Protein AF-A0AA35ZX04-F1 (afdb_monomer)

InterPro domains:
  IPR011989 Armadillo-like helical [G3DSA:1.25.10.10] (1-189)
  IPR016024 Armadillo-type fold [SSF48371] (2-174)
  IPR040122 Importin beta family [PTHR10527] (1-173)

Secondary structure (DSSP, 8-state):
-HHHHHHHHH--SGGGHHHHHHHHHHHHHHHHHH-HHHHHHHHHHHHHHHHHHHHS---TT-HHHHHHHHHHHHHHHHHGGGGHHHHHHHHHHHHHHHHPPPPEEEEETTS-SS-TT----TTEEEEEETTEEEEEEHHHHHHHHHHHHHHHHHHHHHGGGGHHHHTT-HHHHHHHHHHHHHHHHHHHHH--

Organism: Lactuca saligna (NCBI:txid75948)

Nearest PDB structures (foldseek):
  9im6-assembly1_A  TM=8.374E-01  e=8.431E-12  Homo sapiens
  6xu2-assembly1_A  TM=8.229E-01  e=1.366E-10  Homo sapiens
  3w3u-assembly1_A  TM=9.018E-01  e=1.932E-08  Saccharomyces cerevisiae S288C
  3w3t-assembly1_A  TM=9.020E-01  e=2.501E-08  Saccharomyces cerevisiae S288C
  3w3x-assembly1_A  TM=8.598E-01  e=3.588E-08  Saccharomyces cerevisiae

Sequence (192 aa):
MPYLKAILMNATDKDNCMLRAKSMECISFVGMAVGQDKLKDDAKQVMDVLMSLQGSQLETNDPIISYMLQAWTRLCKCLGKDFLPYMNVLMPPLLHFIQLKPDVTITSADDSDDDIDESDDESIETITLGDKIIGIKTSVLDEKATACNMLCCYADELKEVFFPWIDQTPEILHLLKQIKEKLKEVDQMINS

Structure (mmCIF, N/CA/C/O backbone):
data_AF-A0AA35ZX04-F1
#
_entry.id   AF-A0AA35ZX04-F1
#
loop_
_atom_site.group_PDB
_atom_site.id
_atom_site.type_symbol
_atom_site.label_atom_id
_atom_site.label_alt_id
_atom_site.label_comp_id
_atom_site.label_asym_id
_atom_site.label_entity_id
_atom_site.label_seq_id
_atom_site.pdbx_PDB_ins_code
_atom_site.Cartn_x
_atom_site.Cartn_y
_atom_site.Cartn_z
_atom_site.occupancy
_atom_site.B_iso_or_equiv
_atom_site.auth_seq_id
_atom_site.auth_comp_id
_atom_site.auth_asym_id
_atom_site.auth_atom_id
_atom_site.pdbx_PDB_model_num
ATOM 1 N N . MET A 1 1 ? -18.949 5.129 8.205 1.00 85.94 1 MET A N 1
ATOM 2 C CA . MET A 1 1 ? -19.329 5.780 6.921 1.00 85.94 1 MET A CA 1
ATOM 3 C C . MET A 1 1 ? -20.083 4.805 6.010 1.00 85.94 1 MET A C 1
ATOM 5 O O . MET A 1 1 ? -19.464 4.126 5.199 1.00 85.94 1 MET A O 1
ATOM 9 N N . PRO A 1 2 ? -21.414 4.688 6.128 1.00 86.31 2 PRO A N 1
ATOM 10 C CA . PRO A 1 2 ? -22.156 3.596 5.488 1.00 86.31 2 PRO A CA 1
ATOM 11 C C . PRO A 1 2 ? -22.191 3.672 3.952 1.00 86.31 2 PRO A C 1
ATOM 13 O O . PRO A 1 2 ? -21.967 2.660 3.297 1.00 86.31 2 PRO A O 1
ATOM 16 N N . TYR A 1 3 ? -22.401 4.857 3.368 1.00 92.06 3 TYR A N 1
ATOM 17 C CA . TYR A 1 3 ? -22.549 5.005 1.912 1.00 92.06 3 TYR A CA 1
ATOM 18 C C . TYR A 1 3 ? -21.251 4.750 1.139 1.00 92.06 3 TYR A C 1
ATOM 20 O O . TYR A 1 3 ? -21.261 4.016 0.156 1.00 92.06 3 TYR A O 1
ATOM 28 N N . LEU A 1 4 ? -20.120 5.290 1.609 1.00 92.38 4 LEU A N 1
ATOM 29 C CA . LEU A 1 4 ? -18.816 5.044 0.983 1.00 92.38 4 LEU A CA 1
ATOM 30 C C . LEU A 1 4 ? -18.454 3.555 1.024 1.00 92.38 4 LEU A C 1
ATOM 32 O O . LEU A 1 4 ? -18.028 2.991 0.017 1.00 92.38 4 LEU A O 1
ATOM 36 N N . LYS A 1 5 ? -18.699 2.886 2.157 1.00 91.44 5 LYS A N 1
ATOM 37 C CA . LYS A 1 5 ? -18.503 1.435 2.256 1.00 91.44 5 LYS A CA 1
ATOM 38 C C . LYS A 1 5 ? -19.402 0.666 1.294 1.00 91.44 5 LYS A C 1
ATOM 40 O O . LYS A 1 5 ? -18.916 -0.227 0.616 1.00 91.44 5 LYS A O 1
ATOM 45 N N . ALA A 1 6 ? -20.680 1.031 1.188 1.00 92.69 6 ALA A N 1
ATOM 46 C CA . ALA A 1 6 ? -21.593 0.387 0.247 1.00 92.69 6 ALA A CA 1
ATOM 47 C C . ALA A 1 6 ? -21.101 0.516 -1.204 1.00 92.69 6 ALA A C 1
ATOM 49 O O . ALA A 1 6 ? -21.150 -0.457 -1.948 1.00 92.69 6 ALA A O 1
ATOM 50 N N . ILE A 1 7 ? -20.569 1.679 -1.590 1.00 92.88 7 ILE A N 1
ATOM 51 C CA . ILE A 1 7 ? -19.940 1.862 -2.905 1.00 92.88 7 ILE A CA 1
ATOM 52 C C . ILE A 1 7 ? -18.706 0.962 -3.033 1.00 92.88 7 ILE A C 1
ATOM 54 O O . ILE A 1 7 ? -18.586 0.224 -4.004 1.00 92.88 7 ILE A O 1
ATOM 58 N N . LEU A 1 8 ? -17.812 0.971 -2.040 1.00 90.75 8 LEU A N 1
ATOM 59 C CA . LEU A 1 8 ? -16.575 0.185 -2.065 1.00 90.75 8 LEU A CA 1
ATOM 60 C C . LEU A 1 8 ? -16.835 -1.328 -2.207 1.00 90.75 8 LEU A C 1
ATOM 62 O O . LEU A 1 8 ? -16.072 -2.021 -2.882 1.00 90.75 8 LEU A O 1
ATOM 66 N N . MET A 1 9 ? -17.898 -1.826 -1.571 1.00 89.81 9 MET A N 1
ATOM 67 C CA . MET A 1 9 ? -18.257 -3.246 -1.546 1.00 89.81 9 MET A CA 1
ATOM 68 C C . MET A 1 9 ? -19.055 -3.696 -2.772 1.00 89.81 9 MET A C 1
ATOM 70 O O . MET A 1 9 ? -18.884 -4.830 -3.202 1.00 89.81 9 MET A O 1
ATOM 74 N N . ASN A 1 10 ? -19.917 -2.836 -3.325 1.00 90.31 10 ASN A N 1
ATOM 75 C CA . ASN A 1 10 ? -20.888 -3.250 -4.344 1.00 90.31 10 ASN A CA 1
ATOM 76 C C . ASN A 1 10 ? -20.548 -2.776 -5.761 1.00 90.31 10 ASN A C 1
ATOM 78 O O . ASN A 1 10 ? -21.037 -3.354 -6.722 1.00 90.31 10 ASN A O 1
ATOM 82 N N . ALA A 1 11 ? -19.738 -1.727 -5.917 1.00 89.50 11 ALA A N 1
ATOM 83 C CA . ALA A 1 11 ? -19.428 -1.139 -7.220 1.00 89.50 11 ALA A CA 1
ATOM 84 C C . ALA A 1 11 ? -18.272 -1.889 -7.914 1.00 89.50 11 ALA A C 1
ATOM 86 O O . ALA A 1 11 ? -17.232 -1.305 -8.209 1.00 89.50 11 ALA A O 1
ATOM 87 N N . THR A 1 12 ? -18.413 -3.207 -8.090 1.00 85.56 12 THR A N 1
ATOM 88 C CA . THR A 1 12 ? -17.336 -4.107 -8.549 1.00 85.56 12 THR A CA 1
ATOM 89 C C . THR A 1 12 ? -17.181 -4.190 -10.066 1.00 85.56 12 THR A C 1
ATOM 91 O O . THR A 1 12 ? -16.204 -4.767 -10.534 1.00 85.56 12 THR A O 1
ATOM 94 N N . ASP A 1 13 ? -18.124 -3.640 -10.828 1.00 85.25 13 ASP A N 1
ATOM 95 C CA . ASP A 1 13 ? -18.114 -3.676 -12.293 1.00 85.25 13 ASP A CA 1
ATOM 96 C C . ASP A 1 13 ? -17.051 -2.735 -12.886 1.00 85.25 13 ASP A C 1
ATOM 98 O O . ASP A 1 13 ? -16.739 -1.694 -12.299 1.00 85.25 13 ASP A O 1
ATOM 102 N N . LYS A 1 14 ? -16.539 -3.057 -14.086 1.00 81.12 14 LYS A N 1
ATOM 103 C CA . LYS A 1 14 ? -15.480 -2.277 -14.763 1.00 81.12 14 LYS A CA 1
ATOM 104 C C . LYS A 1 14 ? -15.879 -0.807 -14.964 1.00 81.12 14 LYS A C 1
ATOM 106 O O . LYS A 1 14 ? -15.073 0.082 -14.696 1.00 81.12 14 LYS A O 1
ATOM 111 N N . ASP A 1 15 ? -17.143 -0.546 -15.300 1.00 86.44 15 ASP A N 1
ATOM 112 C CA . ASP A 1 15 ? -17.692 0.810 -15.480 1.00 86.44 15 ASP A CA 1
ATOM 113 C C . ASP A 1 15 ? -17.653 1.653 -14.194 1.00 86.44 15 ASP A C 1
ATOM 115 O O . ASP A 1 15 ? -17.587 2.882 -14.238 1.00 86.44 15 ASP A O 1
ATOM 119 N N . ASN A 1 16 ? -17.656 0.996 -13.032 1.00 87.44 16 ASN A N 1
ATOM 120 C CA . ASN A 1 16 ? -17.649 1.640 -11.725 1.00 87.44 16 ASN A CA 1
ATOM 121 C C . ASN A 1 16 ? -16.269 1.635 -11.052 1.00 87.44 16 ASN A C 1
ATO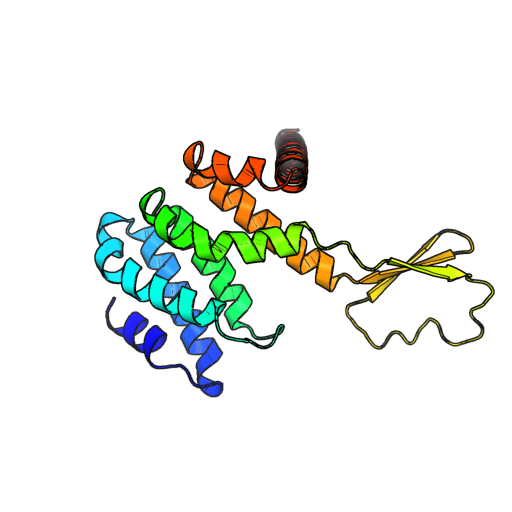M 123 O O . ASN A 1 16 ? -16.145 2.088 -9.910 1.00 87.44 16 ASN A O 1
ATOM 127 N N . CYS A 1 17 ? -15.223 1.172 -11.742 1.00 85.94 17 CYS A N 1
ATOM 128 C CA . CYS A 1 17 ? -13.889 1.014 -11.169 1.00 85.94 17 CYS A CA 1
ATOM 129 C C . CYS A 1 17 ? -13.364 2.321 -10.541 1.00 85.94 17 CYS A C 1
ATOM 131 O O . CYS A 1 17 ? -12.968 2.353 -9.373 1.00 85.94 17 CYS A O 1
ATOM 133 N N . MET A 1 18 ? -13.477 3.442 -11.262 1.00 89.00 18 MET A N 1
ATOM 134 C CA . MET A 1 18 ? -13.043 4.752 -10.759 1.00 89.00 18 MET A CA 1
ATOM 135 C C . MET A 1 18 ? -13.880 5.233 -9.563 1.00 89.00 18 MET A C 1
ATOM 137 O O . MET A 1 18 ? -13.341 5.807 -8.617 1.00 89.00 18 MET A O 1
ATOM 141 N N . LEU A 1 19 ? -15.194 4.981 -9.566 1.00 91.62 19 LEU A N 1
ATOM 142 C CA . LEU A 1 19 ? -16.069 5.326 -8.441 1.00 91.62 19 LEU A CA 1
ATOM 143 C C . LEU A 1 19 ? -15.665 4.544 -7.184 1.00 91.62 19 LEU A C 1
ATOM 145 O O . LEU A 1 19 ? -15.555 5.116 -6.095 1.00 91.62 19 LEU A O 1
ATOM 149 N N . ARG A 1 20 ? -15.391 3.246 -7.340 1.00 90.88 20 ARG A N 1
ATOM 150 C CA . ARG A 1 20 ? -14.901 2.379 -6.267 1.00 90.88 20 ARG A CA 1
ATOM 151 C C . ARG A 1 20 ? -13.549 2.862 -5.740 1.00 90.88 20 ARG A C 1
ATOM 153 O O . ARG A 1 20 ? -13.385 2.995 -4.526 1.00 90.88 20 ARG A O 1
ATOM 160 N N . ALA A 1 21 ? -12.625 3.202 -6.638 1.00 89.69 21 ALA A N 1
ATOM 161 C CA . ALA A 1 21 ? -11.307 3.731 -6.305 1.00 89.69 21 ALA A CA 1
ATOM 162 C C . ALA A 1 21 ? -11.389 5.052 -5.520 1.00 89.69 21 ALA A C 1
ATOM 164 O O . ALA A 1 21 ? -10.749 5.207 -4.478 1.00 89.69 21 ALA A O 1
ATOM 165 N N . LYS A 1 22 ? -12.252 5.980 -5.949 1.00 92.06 22 LYS A N 1
ATOM 166 C CA . LYS A 1 22 ? -12.489 7.250 -5.245 1.00 92.06 22 LYS A CA 1
ATOM 167 C C . LYS A 1 22 ? -13.163 7.067 -3.893 1.00 92.06 22 LYS A C 1
ATOM 169 O O . LYS A 1 22 ? -12.834 7.783 -2.947 1.00 92.06 22 LYS A O 1
ATOM 174 N N . SER A 1 23 ? -14.061 6.092 -3.768 1.00 93.56 23 SER A N 1
ATOM 175 C CA . SER A 1 23 ? -14.649 5.751 -2.472 1.00 93.56 23 SER A CA 1
ATOM 176 C C . SER A 1 23 ? -13.591 5.226 -1.497 1.00 93.56 23 SER A C 1
ATOM 178 O O . SER A 1 23 ? -13.511 5.694 -0.361 1.00 93.56 23 SER A O 1
ATOM 180 N N . MET A 1 24 ? -12.725 4.315 -1.954 1.00 92.69 24 MET A N 1
ATOM 181 C CA . MET A 1 24 ? -11.595 3.787 -1.181 1.00 92.69 24 MET A CA 1
ATOM 182 C C . MET A 1 24 ? -10.645 4.898 -0.717 1.00 92.69 24 MET A C 1
ATOM 184 O O . MET A 1 24 ? -10.299 4.976 0.464 1.00 92.69 24 MET A O 1
ATOM 188 N N . GLU A 1 25 ? -10.276 5.799 -1.629 1.00 92.38 25 GLU A N 1
ATOM 189 C CA . GLU A 1 25 ? -9.468 6.976 -1.323 1.00 92.38 25 GLU A CA 1
ATOM 190 C C . GLU A 1 25 ? -10.129 7.846 -0.245 1.00 92.38 25 GLU A C 1
ATOM 192 O O . GLU A 1 25 ? -9.498 8.162 0.767 1.00 92.38 25 GLU A O 1
ATOM 197 N N . CYS A 1 26 ? -11.412 8.171 -0.409 1.00 94.38 26 CYS A N 1
ATOM 198 C CA . CYS A 1 26 ? -12.158 8.981 0.549 1.00 94.38 26 CYS A CA 1
ATOM 199 C C . CYS A 1 26 ? -12.199 8.331 1.939 1.00 94.38 26 CYS A C 1
ATOM 201 O O . CYS A 1 26 ? -11.913 8.992 2.937 1.00 94.38 26 CYS A O 1
ATOM 203 N N . ILE A 1 27 ? -12.468 7.023 2.012 1.00 93.50 27 ILE A N 1
ATOM 204 C CA . ILE A 1 27 ? -12.457 6.269 3.272 1.00 93.50 27 ILE A CA 1
ATOM 205 C C . ILE A 1 27 ? -11.082 6.353 3.944 1.00 93.50 27 ILE A C 1
ATOM 207 O O . ILE A 1 27 ? -11.011 6.608 5.147 1.00 93.50 27 ILE A O 1
ATOM 211 N N . SER A 1 28 ? -9.996 6.184 3.181 1.00 93.00 28 SER A N 1
ATOM 212 C CA . SER A 1 28 ? -8.630 6.254 3.715 1.00 93.00 28 SER A CA 1
ATOM 213 C C . SER A 1 28 ? -8.291 7.642 4.283 1.00 93.00 28 SER A C 1
ATOM 215 O O . SER A 1 28 ? -7.683 7.738 5.350 1.00 93.00 28 SER A O 1
ATOM 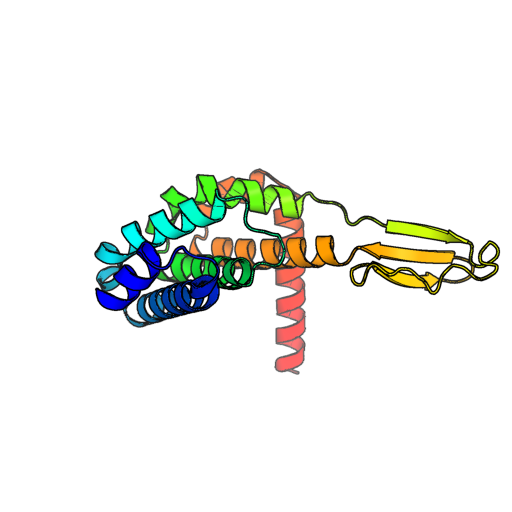217 N N . PHE A 1 29 ? -8.752 8.720 3.636 1.00 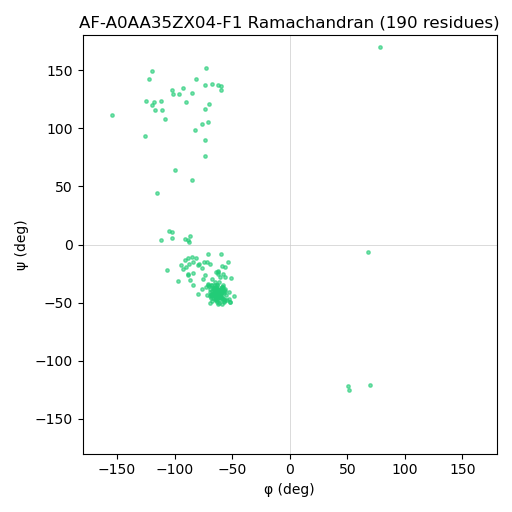93.12 29 PHE A N 1
ATOM 218 C CA . PHE A 1 29 ? -8.581 10.088 4.131 1.00 93.12 29 PHE A CA 1
ATOM 219 C C . PHE A 1 29 ? -9.396 10.361 5.387 1.00 93.12 29 PHE A C 1
ATOM 221 O O . PHE A 1 29 ? -8.879 10.956 6.333 1.00 93.12 29 PHE A O 1
ATOM 228 N N . VAL A 1 30 ? -10.652 9.908 5.427 1.00 93.00 30 VAL A N 1
ATOM 229 C CA . VAL A 1 30 ? -11.453 10.040 6.645 1.00 93.00 30 VAL A CA 1
ATOM 230 C C . VAL A 1 30 ? -10.785 9.276 7.780 1.00 93.00 30 VAL A C 1
ATOM 232 O O . VAL A 1 30 ? -10.665 9.832 8.864 1.00 93.00 30 VAL A O 1
ATOM 235 N N . GLY A 1 31 ? -10.276 8.069 7.521 1.00 91.44 31 GLY A N 1
ATOM 236 C CA . GLY A 1 31 ? -9.495 7.288 8.477 1.00 91.44 31 GLY A CA 1
ATOM 237 C C . GLY A 1 31 ? -8.331 8.062 9.089 1.00 91.44 31 GLY A C 1
ATOM 238 O O . GLY A 1 31 ? -8.214 8.138 10.311 1.00 91.44 31 GLY A O 1
ATOM 239 N N . MET A 1 32 ? -7.518 8.711 8.255 1.00 90.75 32 MET A N 1
ATOM 240 C CA . MET A 1 32 ? -6.441 9.581 8.736 1.00 90.75 32 MET A CA 1
ATOM 241 C C . MET A 1 32 ? -6.947 10.759 9.577 1.00 90.75 32 MET A C 1
ATOM 243 O O . MET A 1 32 ? -6.320 11.108 10.572 1.00 90.75 32 MET A O 1
ATOM 247 N N . ALA A 1 33 ? -8.067 11.373 9.191 1.00 91.81 33 ALA A N 1
ATOM 248 C CA . ALA A 1 33 ? -8.605 12.543 9.880 1.00 91.81 33 ALA A CA 1
ATOM 249 C C . ALA A 1 33 ? -9.238 12.205 11.241 1.00 91.81 33 ALA A C 1
ATOM 251 O O . ALA A 1 33 ? -9.149 12.996 12.178 1.00 91.81 33 ALA A O 1
ATOM 252 N N . VAL A 1 34 ? -9.910 11.055 11.352 1.00 91.19 34 VAL A N 1
ATOM 253 C CA . VAL A 1 34 ? -10.655 10.669 12.563 1.00 91.19 34 VAL A CA 1
ATOM 254 C C . VAL A 1 34 ? -9.852 9.791 13.519 1.00 91.19 34 VAL A C 1
ATOM 256 O O . VAL A 1 34 ? -10.228 9.689 14.687 1.00 91.19 34 VAL A O 1
ATOM 259 N N . GLY A 1 35 ? -8.769 9.180 13.032 1.00 88.25 35 GLY A N 1
ATOM 260 C CA . GLY A 1 35 ? -7.912 8.273 13.785 1.00 88.25 35 GLY A CA 1
ATOM 261 C C . GLY A 1 35 ? -8.480 6.859 13.938 1.00 88.25 35 GLY A C 1
ATOM 262 O O . GLY A 1 35 ? -9.644 6.575 13.634 1.00 88.25 35 GLY A O 1
ATOM 263 N N . GLN A 1 36 ? -7.628 5.968 14.444 1.00 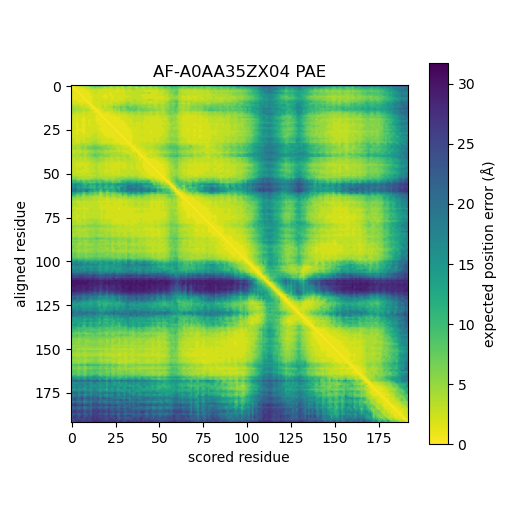88.50 36 GLN A N 1
ATOM 264 C CA . GLN A 1 36 ? -7.898 4.538 14.596 1.00 88.50 36 GLN A CA 1
ATOM 265 C C . GLN A 1 36 ? -9.194 4.241 15.355 1.00 88.50 36 GLN A C 1
ATOM 267 O O . GLN A 1 36 ? -9.996 3.439 14.885 1.00 88.50 36 GLN A O 1
ATOM 272 N N . ASP A 1 37 ? -9.429 4.904 16.492 1.00 88.38 37 ASP A N 1
ATOM 273 C CA . ASP A 1 37 ? -10.552 4.602 17.391 1.00 88.38 37 ASP A CA 1
ATOM 274 C C . ASP A 1 37 ? -11.913 4.715 16.700 1.00 88.38 37 ASP A C 1
ATOM 276 O O . ASP A 1 37 ? -12.817 3.922 16.951 1.00 88.38 37 ASP A O 1
ATOM 280 N N . LYS A 1 38 ? -12.051 5.690 15.796 1.00 88.38 38 LYS A N 1
ATOM 281 C CA . LYS A 1 38 ? -13.289 5.933 15.048 1.00 88.38 38 LYS A CA 1
ATOM 282 C C . LYS A 1 38 ? -13.369 5.129 13.755 1.00 88.38 38 LYS A C 1
ATOM 284 O O . LYS A 1 38 ? -14.472 4.888 13.271 1.00 88.38 38 LYS A O 1
ATOM 289 N N . LEU A 1 39 ? -12.230 4.743 13.177 1.00 88.81 39 LEU A N 1
ATOM 290 C CA . LEU A 1 39 ? -12.202 3.939 11.958 1.00 88.81 39 LEU A CA 1
ATOM 291 C C . LEU A 1 39 ? -12.334 2.440 12.247 1.00 88.81 39 LEU A C 1
ATOM 293 O O . LEU A 1 39 ? -12.783 1.718 11.370 1.00 88.81 39 LEU A O 1
ATOM 297 N N . LYS A 1 40 ? -11.965 1.958 13.439 1.00 84.56 40 LYS A N 1
ATOM 298 C CA . LYS A 1 40 ? -11.755 0.530 13.742 1.00 84.56 40 LYS A CA 1
ATOM 299 C C . LYS A 1 40 ? -12.884 -0.401 13.283 1.00 84.56 40 LYS A C 1
ATOM 301 O O . LYS A 1 40 ? -12.601 -1.428 12.665 1.00 84.56 40 LYS A O 1
ATOM 306 N N . ASP A 1 41 ? -14.137 -0.018 13.520 1.00 84.56 41 ASP A N 1
ATOM 307 C CA . ASP A 1 41 ? -15.317 -0.808 13.133 1.00 84.56 41 ASP A CA 1
ATOM 308 C C . ASP A 1 41 ? -15.469 -0.938 11.608 1.00 84.56 41 ASP A C 1
ATOM 310 O O . ASP A 1 41 ? -15.889 -1.974 11.088 1.00 84.56 41 ASP A O 1
ATOM 314 N N . ASP A 1 42 ? -15.095 0.116 10.881 1.00 87.50 42 ASP A N 1
ATOM 315 C CA . ASP A 1 42 ? -15.133 0.177 9.422 1.00 87.50 42 ASP A CA 1
ATOM 316 C C . ASP A 1 42 ? -13.848 -0.389 8.792 1.00 87.50 42 ASP A C 1
ATOM 318 O O . ASP A 1 42 ? -13.900 -0.964 7.704 1.00 87.50 42 ASP A O 1
ATOM 322 N N . ALA A 1 43 ? -12.710 -0.270 9.483 1.00 86.75 43 ALA A N 1
ATOM 323 C CA . ALA A 1 43 ? -11.381 -0.611 8.990 1.00 86.75 43 ALA A CA 1
ATOM 324 C C . ALA A 1 43 ? -11.314 -2.063 8.533 1.00 86.75 43 ALA A C 1
ATOM 326 O O . ALA A 1 43 ? -10.862 -2.327 7.428 1.00 86.75 43 ALA A O 1
ATOM 327 N N . LYS A 1 44 ? -11.827 -3.002 9.335 1.00 87.56 44 LYS A N 1
ATOM 328 C CA . LYS A 1 44 ? -11.781 -4.428 8.989 1.00 87.56 44 LYS A CA 1
ATOM 329 C C . LYS A 1 44 ? -12.440 -4.717 7.636 1.00 87.56 44 LYS A C 1
ATOM 331 O O . LYS A 1 44 ? -11.831 -5.348 6.786 1.00 87.56 44 LYS A O 1
ATOM 336 N N . GLN A 1 45 ? -13.640 -4.182 7.406 1.00 88.94 45 GLN A N 1
ATOM 337 C CA . GLN A 1 45 ? -14.370 -4.388 6.148 1.00 88.94 45 GLN A CA 1
ATOM 338 C C . GLN A 1 45 ? -13.633 -3.768 4.955 1.00 88.94 45 GLN A C 1
ATOM 340 O O . GLN A 1 45 ? -13.601 -4.346 3.874 1.00 88.94 45 GLN A O 1
ATOM 345 N N . VAL A 1 46 ? -13.032 -2.592 5.149 1.00 89.88 46 VAL A N 1
ATOM 346 C CA . VAL A 1 46 ? -12.249 -1.904 4.112 1.00 89.88 46 VAL A CA 1
ATOM 347 C C . VAL A 1 46 ? -10.995 -2.707 3.766 1.00 89.88 46 VAL A C 1
ATOM 349 O O . VAL A 1 46 ? -10.687 -2.885 2.590 1.00 89.88 46 VAL A O 1
ATOM 352 N N . MET A 1 47 ? -10.312 -3.235 4.782 1.00 89.56 47 MET A N 1
ATOM 353 C CA . MET A 1 47 ? -9.117 -4.063 4.631 1.00 89.56 47 MET A CA 1
ATOM 354 C C . MET A 1 47 ? -9.442 -5.387 3.936 1.00 89.56 47 MET A C 1
ATOM 356 O O . MET A 1 47 ? -8.720 -5.773 3.025 1.00 89.56 47 MET A O 1
ATOM 360 N N . ASP A 1 48 ? -10.563 -6.032 4.268 1.00 88.56 48 ASP A N 1
ATOM 361 C CA . ASP A 1 48 ? -11.018 -7.248 3.581 1.00 88.56 48 ASP A CA 1
ATOM 362 C C . ASP A 1 48 ? -11.238 -6.997 2.074 1.00 88.56 48 ASP A C 1
ATOM 364 O O . ASP A 1 48 ? -10.836 -7.807 1.235 1.00 88.56 48 ASP A O 1
ATOM 368 N N . VAL A 1 49 ? -11.806 -5.839 1.706 1.00 88.31 49 VAL A N 1
ATOM 369 C CA . VAL A 1 49 ? -11.961 -5.453 0.294 1.00 88.31 49 VAL A CA 1
ATOM 370 C C . VAL A 1 49 ? -10.605 -5.238 -0.379 1.00 88.31 49 VAL A C 1
ATOM 372 O O . VAL A 1 49 ? -10.388 -5.765 -1.470 1.00 88.31 49 VAL A O 1
ATOM 375 N N . LEU A 1 50 ? -9.683 -4.511 0.253 1.00 87.75 50 LEU A N 1
ATOM 376 C CA . LEU A 1 50 ? -8.340 -4.283 -0.289 1.00 87.75 50 LEU A CA 1
ATOM 377 C C . LEU A 1 50 ? -7.574 -5.598 -0.508 1.00 87.75 50 LEU A C 1
ATOM 379 O O . LEU A 1 50 ? -6.938 -5.782 -1.540 1.00 87.75 50 LEU A O 1
ATOM 383 N N . MET A 1 51 ? -7.695 -6.544 0.422 1.00 86.69 51 MET A N 1
ATOM 384 C CA . MET A 1 51 ? -7.089 -7.874 0.312 1.00 86.69 51 MET A CA 1
ATOM 385 C C . MET A 1 51 ? -7.673 -8.664 -0.863 1.00 86.69 51 MET A C 1
ATOM 387 O O . MET A 1 51 ? -6.931 -9.311 -1.602 1.00 86.69 51 MET A O 1
ATOM 391 N N . SER A 1 52 ? -8.993 -8.578 -1.075 1.00 84.56 52 SER A N 1
ATOM 392 C CA . SER A 1 52 ? -9.650 -9.210 -2.228 1.00 84.56 52 SER A CA 1
ATOM 393 C C . SER A 1 52 ? -9.199 -8.611 -3.563 1.00 84.56 52 SER A C 1
ATOM 395 O O . SER A 1 52 ? -9.002 -9.345 -4.527 1.00 84.56 52 SER A O 1
ATOM 397 N N . LEU A 1 53 ? -8.986 -7.290 -3.604 1.00 81.06 53 LEU A N 1
ATOM 398 C CA . LEU A 1 53 ? -8.499 -6.579 -4.785 1.00 81.06 53 LEU A CA 1
ATOM 399 C C . LEU A 1 53 ? -7.053 -6.963 -5.101 1.00 81.06 53 LEU A C 1
ATOM 401 O O . LEU A 1 53 ? -6.737 -7.250 -6.250 1.00 81.06 53 LEU A O 1
ATOM 405 N N . GLN A 1 54 ? -6.198 -7.052 -4.085 1.00 75.06 54 GLN A N 1
ATOM 406 C CA . GLN A 1 54 ? -4.798 -7.432 -4.263 1.00 75.06 54 GLN A CA 1
ATOM 407 C C . GLN A 1 54 ? -4.614 -8.892 -4.699 1.00 75.06 54 GLN A C 1
ATOM 409 O O . GLN A 1 54 ? -3.656 -9.203 -5.398 1.00 75.06 54 GLN A O 1
ATOM 414 N N . GLY A 1 55 ? -5.524 -9.787 -4.302 1.00 68.94 55 GLY A N 1
ATOM 415 C CA . GLY A 1 55 ? -5.546 -11.175 -4.772 1.00 68.94 55 GLY A CA 1
ATOM 416 C C . GLY A 1 55 ? -6.200 -11.366 -6.146 1.00 68.94 55 GLY A C 1
ATOM 417 O O . GLY A 1 55 ? -6.100 -12.452 -6.718 1.00 68.94 55 GLY A O 1
ATOM 418 N N . SER A 1 56 ? -6.887 -10.349 -6.674 1.00 71.50 56 SER A N 1
ATOM 419 C CA . SER A 1 56 ? -7.479 -10.407 -8.010 1.00 71.50 56 SER A CA 1
ATOM 420 C C . SER A 1 56 ? -6.427 -10.102 -9.078 1.00 71.50 56 SER A C 1
ATOM 422 O O . SER A 1 56 ? -5.555 -9.262 -8.869 1.00 71.50 56 SER A O 1
ATOM 424 N N . GLN A 1 57 ? -6.494 -10.787 -10.226 1.00 58.06 57 GLN A N 1
ATOM 425 C CA . GLN A 1 57 ? -5.662 -10.455 -11.386 1.00 58.06 57 GLN A CA 1
ATOM 426 C C . GLN A 1 57 ? -6.184 -9.166 -12.029 1.00 58.06 57 GLN A C 1
ATOM 428 O O . GLN A 1 57 ? -6.901 -9.202 -13.027 1.00 58.06 57 GLN A O 1
ATOM 433 N N . LEU A 1 58 ? -5.893 -8.031 -11.395 1.00 59.59 58 LEU A N 1
ATOM 434 C CA . LEU A 1 58 ? -6.114 -6.719 -11.986 1.00 59.59 58 LEU A CA 1
ATOM 435 C C . LEU A 1 58 ? -5.155 -6.553 -13.167 1.00 59.59 58 LEU A C 1
ATOM 437 O O . LEU A 1 58 ? -3.990 -6.943 -13.086 1.00 59.59 58 LEU A O 1
ATOM 441 N N . GLU A 1 59 ? -5.650 -5.984 -14.265 1.00 59.94 59 GLU A N 1
ATOM 442 C CA . GLU A 1 59 ? -4.802 -5.585 -15.391 1.00 59.94 59 GLU A CA 1
ATOM 443 C C . GLU A 1 59 ? -3.769 -4.566 -14.877 1.00 59.94 59 GLU A C 1
ATOM 445 O O . GLU A 1 59 ? -4.126 -3.660 -14.126 1.00 59.94 59 GLU A O 1
ATOM 450 N N . THR A 1 60 ? -2.500 -4.691 -15.276 1.00 54.62 60 THR A N 1
ATOM 451 C CA . THR A 1 60 ? -1.368 -3.891 -14.758 1.00 54.62 60 THR A CA 1
ATOM 452 C C . THR A 1 60 ? -1.568 -2.372 -14.899 1.00 54.62 60 THR A C 1
ATOM 454 O O . THR A 1 60 ? -0.965 -1.597 -14.165 1.00 54.62 60 THR A O 1
ATOM 457 N N . ASN A 1 61 ? -2.482 -1.949 -15.780 1.00 56.75 61 ASN A N 1
ATOM 458 C CA . ASN A 1 61 ? -2.829 -0.551 -16.048 1.00 56.75 61 ASN A CA 1
ATOM 459 C C . ASN A 1 61 ? -4.177 -0.110 -15.443 1.00 56.75 61 ASN A C 1
ATOM 461 O O . ASN A 1 61 ? -4.687 0.954 -15.800 1.00 56.75 61 ASN A O 1
ATOM 465 N N . ASP A 1 62 ? -4.789 -0.899 -14.553 1.00 68.44 62 ASP A N 1
ATOM 466 C CA . ASP A 1 62 ? -6.039 -0.501 -13.904 1.00 68.44 62 ASP A CA 1
ATOM 467 C C . ASP A 1 62 ? -5.778 0.649 -12.903 1.00 68.44 62 ASP A C 1
ATOM 469 O O . ASP A 1 62 ? -5.023 0.470 -11.936 1.00 68.44 62 ASP A O 1
ATOM 473 N N . PRO A 1 63 ? -6.419 1.827 -13.070 1.00 71.00 63 PRO A N 1
ATOM 474 C CA . PRO A 1 63 ? -6.270 2.960 -12.159 1.00 71.00 63 PRO A CA 1
ATOM 475 C C . PRO A 1 63 ? -6.474 2.597 -10.685 1.00 71.00 63 PRO A C 1
ATOM 477 O O . PRO A 1 63 ? -5.881 3.233 -9.809 1.00 71.00 63 PRO A O 1
ATOM 480 N N . ILE A 1 64 ? -7.290 1.577 -10.388 1.00 79.62 64 ILE A N 1
ATOM 481 C CA . ILE A 1 64 ? -7.573 1.138 -9.019 1.00 79.62 64 ILE A CA 1
ATOM 482 C C . ILE A 1 64 ? -6.322 0.682 -8.268 1.00 79.62 64 ILE A C 1
ATOM 484 O O . ILE A 1 64 ? -6.279 0.839 -7.048 1.00 79.62 64 ILE A O 1
ATOM 488 N N . ILE A 1 65 ? -5.295 0.188 -8.972 1.00 79.38 65 ILE A N 1
ATOM 489 C CA . ILE A 1 65 ? -4.037 -0.263 -8.371 1.00 79.38 65 ILE A CA 1
ATOM 490 C C . ILE 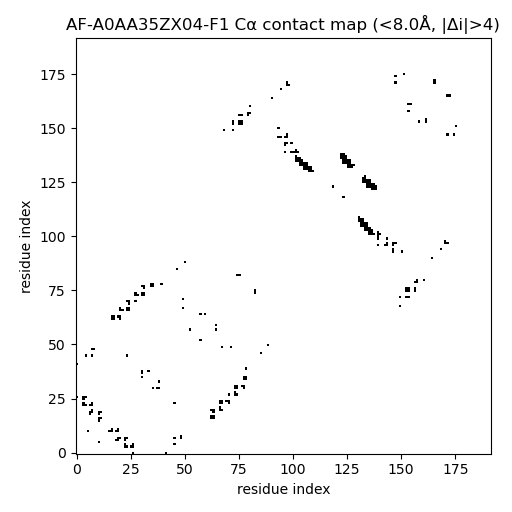A 1 65 ? -3.357 0.913 -7.665 1.00 79.38 65 ILE A C 1
ATOM 492 O O . ILE A 1 65 ? -3.062 0.825 -6.474 1.00 79.38 65 ILE A O 1
ATOM 496 N N . SER A 1 66 ? -3.197 2.057 -8.338 1.00 80.94 66 SER A N 1
ATOM 497 C CA . SER A 1 66 ? -2.572 3.247 -7.737 1.00 80.94 66 SER A CA 1
ATOM 498 C C . SER A 1 66 ? -3.338 3.743 -6.504 1.00 80.94 66 SER A C 1
ATOM 500 O O . SER A 1 66 ? -2.742 4.041 -5.463 1.00 80.94 66 SER A O 1
ATOM 502 N N . TYR A 1 67 ? -4.674 3.765 -6.569 1.00 87.12 67 TYR A N 1
ATOM 503 C CA . TYR A 1 67 ? -5.504 4.141 -5.420 1.00 87.12 67 TYR A CA 1
ATOM 504 C C . TYR A 1 67 ? -5.394 3.136 -4.270 1.00 87.12 67 TYR A C 1
ATOM 506 O O . TYR A 1 67 ? -5.380 3.541 -3.107 1.00 87.12 67 TYR A O 1
ATOM 514 N N . MET A 1 68 ? -5.297 1.841 -4.575 1.00 87.25 68 MET A N 1
ATOM 515 C CA . MET A 1 68 ? -5.140 0.776 -3.587 1.00 87.25 68 MET A CA 1
ATOM 516 C C . MET A 1 68 ? -3.810 0.909 -2.843 1.00 87.25 68 MET A C 1
ATOM 518 O O . MET A 1 68 ? -3.799 0.899 -1.613 1.00 87.25 68 MET A O 1
ATOM 522 N N . LEU A 1 69 ? -2.700 1.110 -3.558 1.00 83.88 69 LEU A N 1
ATOM 523 C CA . LEU A 1 69 ? -1.369 1.272 -2.955 1.00 83.88 69 LEU A CA 1
ATOM 524 C C . LEU A 1 69 ? -1.306 2.510 -2.039 1.00 83.88 69 LEU A C 1
ATOM 526 O O . LEU A 1 69 ? -0.788 2.453 -0.917 1.00 83.88 69 LEU A O 1
ATOM 530 N N . GLN A 1 70 ? -1.917 3.620 -2.464 1.00 87.50 70 GLN A N 1
ATOM 531 C CA . GLN A 1 70 ? -2.044 4.820 -1.631 1.00 87.50 70 GLN A CA 1
ATOM 532 C C . GLN A 1 70 ? -2.938 4.590 -0.403 1.00 87.50 70 GLN A C 1
ATOM 534 O O . GLN A 1 70 ? -2.595 5.020 0.702 1.00 87.50 70 GLN A O 1
ATOM 539 N N . ALA A 1 71 ? -4.067 3.894 -0.564 1.00 91.00 71 ALA A N 1
ATOM 540 C CA . ALA A 1 71 ? -4.963 3.562 0.539 1.00 91.00 71 ALA A CA 1
ATOM 541 C C . ALA A 1 71 ? -4.270 2.670 1.577 1.00 91.00 71 ALA A C 1
ATOM 543 O O . ALA A 1 71 ? -4.361 2.956 2.771 1.00 91.00 71 ALA A O 1
ATOM 544 N N . TRP A 1 72 ? -3.505 1.665 1.139 1.00 90.56 72 TRP A N 1
ATOM 545 C CA . TRP A 1 72 ? -2.704 0.810 2.015 1.00 90.56 72 TRP A CA 1
ATOM 546 C C . TRP A 1 72 ? -1.740 1.603 2.892 1.00 90.56 72 TRP A C 1
ATOM 548 O O . TRP A 1 72 ? -1.635 1.354 4.092 1.00 90.56 72 TRP A O 1
ATOM 558 N N . THR A 1 73 ? -1.072 2.594 2.303 1.00 89.62 73 THR A N 1
ATOM 559 C CA . THR A 1 73 ? -0.151 3.473 3.029 1.00 89.62 73 THR A CA 1
ATOM 560 C C . THR A 1 73 ? -0.890 4.257 4.110 1.00 89.62 73 THR A C 1
ATOM 562 O O . THR A 1 73 ? -0.512 4.211 5.277 1.00 89.62 73 THR A O 1
ATOM 565 N N . ARG A 1 74 ? -1.994 4.925 3.755 1.00 92.31 74 ARG A N 1
ATOM 566 C CA . ARG A 1 74 ? -2.791 5.740 4.691 1.00 92.31 74 ARG A CA 1
ATOM 567 C C . ARG A 1 74 ? -3.418 4.905 5.807 1.00 92.31 74 ARG A C 1
ATOM 569 O O . ARG A 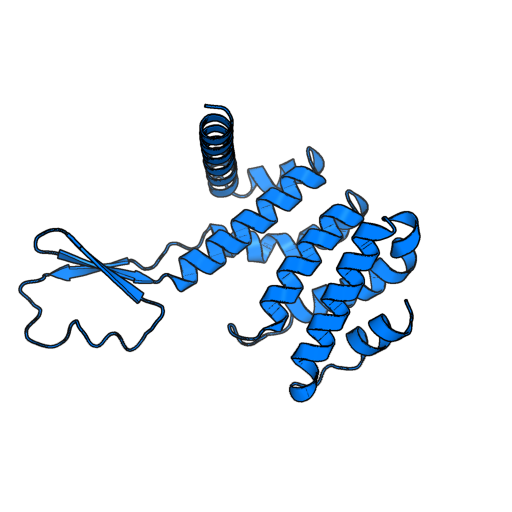1 74 ? -3.487 5.360 6.946 1.00 92.31 74 ARG A O 1
ATOM 576 N N . LEU A 1 75 ? -3.846 3.683 5.500 1.00 91.94 75 LEU A N 1
ATOM 577 C CA . LEU A 1 75 ? -4.403 2.757 6.483 1.00 91.94 75 LEU A CA 1
ATOM 578 C C . LEU A 1 75 ? -3.331 2.215 7.429 1.00 91.94 75 LEU A C 1
ATOM 580 O O . LEU A 1 75 ? -3.614 2.086 8.615 1.00 91.94 75 LEU A O 1
ATOM 584 N N . CYS A 1 76 ? -2.100 1.988 6.960 1.00 92.62 76 CYS A N 1
ATOM 585 C CA . CYS A 1 76 ? -0.977 1.684 7.847 1.00 92.62 76 CYS A CA 1
ATOM 586 C C . CYS A 1 76 ? -0.714 2.840 8.825 1.00 92.62 76 CYS A C 1
ATOM 588 O O . CYS A 1 76 ? -0.689 2.608 10.033 1.00 92.62 76 CYS A O 1
ATOM 590 N N . LYS A 1 77 ? -0.652 4.088 8.328 1.00 90.44 77 LYS A N 1
ATOM 591 C CA . LYS A 1 77 ? -0.513 5.288 9.179 1.00 90.44 77 LYS A CA 1
ATOM 592 C C . LYS A 1 77 ? -1.645 5.420 10.198 1.00 90.44 77 LYS A C 1
ATOM 594 O O . LYS A 1 77 ? -1.427 5.787 11.345 1.00 90.44 77 LYS A O 1
ATOM 599 N N . CYS A 1 78 ? -2.874 5.133 9.775 1.00 91.81 78 CYS A N 1
ATOM 600 C CA . CYS A 1 78 ? -4.052 5.246 10.628 1.00 91.81 78 CYS A CA 1
ATOM 601 C C . CYS A 1 78 ? -4.107 4.154 11.707 1.00 91.81 78 CYS A C 1
ATOM 603 O O . CYS A 1 78 ? -4.448 4.452 12.846 1.00 91.81 78 CYS A O 1
ATOM 605 N N . LEU A 1 79 ? -3.811 2.898 11.356 1.00 90.44 79 LEU A N 1
ATOM 606 C CA . LEU A 1 79 ? -4.013 1.732 12.226 1.00 90.44 79 LEU A CA 1
ATOM 607 C C . LEU A 1 79 ? -2.781 1.365 13.065 1.00 90.44 79 LEU A C 1
ATOM 609 O O . LEU A 1 79 ? -2.914 0.647 14.059 1.00 90.44 79 LEU A O 1
ATOM 613 N N . GLY A 1 80 ? -1.583 1.796 12.662 1.00 89.50 80 GLY A N 1
ATOM 614 C CA . GLY A 1 80 ? -0.333 1.459 13.336 1.00 89.50 80 GLY A CA 1
ATOM 615 C C . GLY A 1 80 ? -0.199 -0.050 13.563 1.00 89.50 80 GLY A C 1
ATOM 616 O O . GLY A 1 80 ? -0.281 -0.849 12.634 1.00 89.50 80 GLY A O 1
ATOM 617 N N . LYS A 1 81 ? -0.046 -0.472 14.823 1.00 88.56 81 LYS A N 1
ATOM 618 C CA . LYS A 1 81 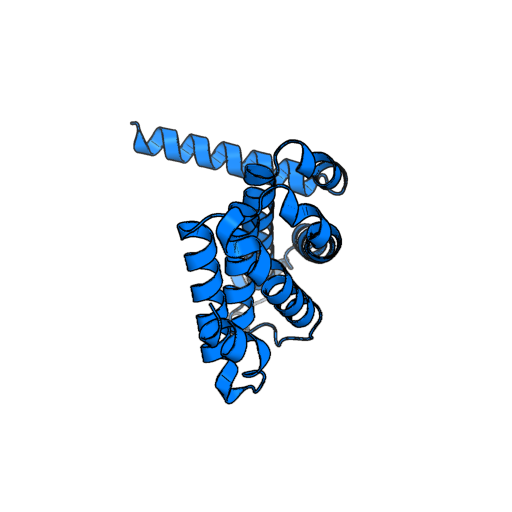? 0.133 -1.893 15.181 1.00 88.56 81 LYS A CA 1
ATOM 619 C C . LYS A 1 81 ? -1.076 -2.781 14.849 1.00 88.56 81 LYS A C 1
ATOM 621 O O . LYS A 1 81 ? -0.885 -3.973 14.623 1.00 88.56 81 LYS A O 1
ATOM 626 N N . ASP A 1 82 ? -2.288 -2.231 14.748 1.00 89.19 82 ASP A N 1
ATOM 627 C CA . ASP A 1 82 ? -3.469 -3.008 14.330 1.00 89.19 82 ASP A CA 1
ATOM 628 C C . ASP A 1 82 ? -3.413 -3.374 12.826 1.00 89.19 82 ASP A C 1
ATOM 630 O O . ASP A 1 82 ? -4.218 -4.177 12.356 1.00 89.19 82 ASP A O 1
ATOM 634 N N . PHE A 1 83 ? -2.443 -2.840 12.070 1.00 90.69 83 PHE A N 1
ATOM 635 C CA . PHE A 1 83 ? -2.174 -3.191 10.671 1.00 90.69 83 PHE A CA 1
ATOM 636 C C . PHE A 1 83 ? -1.385 -4.505 10.500 1.00 90.69 83 PHE A C 1
ATOM 638 O O . PHE A 1 83 ? -1.379 -5.105 9.425 1.00 90.69 83 PHE A O 1
ATOM 645 N N . LEU A 1 84 ? -0.721 -4.992 11.552 1.00 88.94 84 LEU A N 1
ATOM 646 C CA . LEU A 1 84 ? 0.171 -6.157 11.474 1.00 88.94 84 LEU A CA 1
ATOM 647 C C . LEU A 1 84 ? -0.468 -7.439 10.917 1.00 88.94 84 LEU A C 1
ATOM 649 O O . LEU A 1 84 ? 0.211 -8.124 10.150 1.00 88.94 84 LEU A O 1
ATOM 653 N N . PRO A 1 85 ? -1.738 -7.781 11.221 1.00 89.69 85 PRO A N 1
ATOM 654 C CA . PRO A 1 85 ? -2.363 -8.987 10.677 1.00 89.69 85 PRO A CA 1
ATOM 655 C C . PRO A 1 85 ? -2.392 -9.035 9.143 1.00 89.69 85 PRO A C 1
ATOM 657 O O . PRO A 1 85 ? -2.423 -10.120 8.569 1.00 89.69 85 PRO A O 1
ATOM 660 N N . TYR A 1 86 ? -2.355 -7.876 8.481 1.00 89.00 86 TYR A N 1
ATOM 661 C CA . TYR A 1 86 ? -2.448 -7.753 7.025 1.00 89.00 86 TYR A CA 1
ATOM 662 C C . TYR A 1 86 ? -1.073 -7.791 6.337 1.00 89.00 86 TYR A C 1
ATOM 664 O O . TYR A 1 86 ? -0.976 -8.127 5.158 1.00 89.00 86 TYR A O 1
ATOM 672 N N . MET A 1 87 ? 0.011 -7.535 7.081 1.00 87.44 87 MET A N 1
ATOM 673 C CA . MET A 1 87 ? 1.384 -7.506 6.554 1.00 87.44 87 MET A CA 1
ATOM 674 C C . MET A 1 87 ? 1.798 -8.819 5.886 1.00 87.44 87 MET A C 1
ATOM 676 O O . MET A 1 87 ? 2.493 -8.797 4.877 1.00 87.44 87 MET A O 1
ATOM 680 N N . ASN A 1 88 ? 1.328 -9.962 6.392 1.00 84.94 88 ASN A N 1
ATOM 681 C CA . ASN A 1 88 ? 1.672 -11.274 5.834 1.00 84.94 88 ASN A CA 1
ATOM 682 C C . ASN A 1 88 ? 1.214 -11.468 4.382 1.00 84.94 88 ASN A C 1
ATOM 684 O O . ASN A 1 88 ? 1.780 -12.296 3.676 1.00 84.94 88 ASN A O 1
ATOM 688 N N . VAL A 1 89 ? 0.204 -10.719 3.936 1.00 83.88 89 VAL A N 1
ATOM 689 C CA . VAL A 1 89 ? -0.276 -10.763 2.548 1.00 83.88 89 VAL A CA 1
ATOM 690 C C . VAL A 1 89 ? 0.330 -9.641 1.711 1.00 83.88 89 VAL A C 1
ATOM 692 O O . VAL A 1 89 ? 0.589 -9.833 0.527 1.00 83.88 89 VAL A O 1
ATOM 695 N N . LEU A 1 90 ? 0.615 -8.492 2.324 1.00 84.88 90 LEU A N 1
ATOM 696 C CA . LEU A 1 90 ? 1.193 -7.336 1.636 1.00 84.88 90 LEU A CA 1
ATOM 697 C C . LEU A 1 90 ? 2.675 -7.484 1.333 1.00 84.88 90 LEU A C 1
ATOM 699 O O . LEU A 1 90 ? 3.139 -7.042 0.287 1.00 84.88 90 LEU A O 1
ATOM 703 N N . MET A 1 91 ? 3.425 -8.075 2.255 1.00 86.94 91 MET A N 1
ATOM 704 C CA . MET A 1 91 ? 4.876 -8.122 2.159 1.00 86.94 91 MET A CA 1
ATOM 705 C C . MET A 1 91 ? 5.377 -9.002 1.012 1.00 86.94 91 MET A C 1
ATOM 707 O O . MET A 1 91 ? 6.229 -8.517 0.274 1.00 86.94 91 MET A O 1
ATOM 711 N N . PRO A 1 92 ? 4.869 -10.229 0.778 1.00 86.38 92 PRO A N 1
ATOM 712 C CA . PRO A 1 92 ? 5.386 -11.080 -0.295 1.00 86.38 92 PRO A CA 1
ATOM 713 C C . PRO A 1 92 ? 5.445 -10.416 -1.687 1.00 86.38 92 PRO A C 1
ATOM 715 O O . PRO A 1 92 ? 6.519 -10.450 -2.290 1.00 86.38 92 PRO A O 1
ATOM 718 N N . PRO A 1 93 ? 4.379 -9.764 -2.205 1.00 83.06 93 PRO A N 1
ATOM 719 C CA . PRO A 1 93 ? 4.460 -9.093 -3.502 1.00 83.06 93 PRO A CA 1
ATOM 720 C C . PRO A 1 93 ? 5.408 -7.887 -3.484 1.00 83.06 93 PRO A C 1
ATOM 722 O O . PRO A 1 93 ? 6.153 -7.693 -4.438 1.00 83.06 93 PRO A O 1
ATOM 725 N N . LEU A 1 94 ? 5.457 -7.111 -2.395 1.00 84.38 94 LEU A N 1
ATOM 726 C CA . LEU A 1 94 ? 6.397 -5.989 -2.286 1.00 84.38 94 LEU A CA 1
ATOM 727 C C . LEU A 1 94 ? 7.853 -6.468 -2.319 1.00 84.38 94 LEU A C 1
ATOM 729 O O . LEU A 1 94 ? 8.671 -5.897 -3.034 1.00 84.38 94 LEU A O 1
ATOM 733 N N . LEU A 1 95 ? 8.170 -7.544 -1.595 1.00 84.00 95 LEU A N 1
ATOM 734 C CA . LEU A 1 95 ? 9.501 -8.153 -1.602 1.00 84.00 95 LEU A CA 1
ATOM 735 C C . LEU A 1 95 ? 9.876 -8.680 -2.988 1.00 84.00 95 LEU A C 1
ATOM 737 O O . LEU A 1 95 ? 11.017 -8.510 -3.411 1.00 84.00 95 LEU A O 1
ATOM 741 N N . HIS A 1 96 ? 8.915 -9.259 -3.712 1.00 83.50 96 HIS A N 1
ATOM 742 C CA . HIS A 1 96 ? 9.125 -9.691 -5.089 1.00 83.50 96 HIS A CA 1
ATOM 743 C C . HIS A 1 96 ? 9.547 -8.521 -5.989 1.00 83.50 96 HIS A C 1
ATOM 745 O O . HIS A 1 96 ? 10.600 -8.607 -6.619 1.00 83.50 96 HIS A O 1
ATOM 751 N N . PHE A 1 97 ? 8.813 -7.401 -5.976 1.00 80.62 97 PHE A N 1
ATOM 752 C CA . PHE A 1 97 ? 9.162 -6.209 -6.765 1.00 80.62 97 PHE A CA 1
ATOM 753 C C . PHE A 1 97 ? 10.544 -5.640 -6.411 1.00 80.62 97 PHE A C 1
ATOM 755 O O . PHE A 1 97 ? 11.297 -5.226 -7.292 1.00 80.62 97 PHE A O 1
ATOM 762 N N . ILE A 1 98 ? 10.932 -5.665 -5.132 1.00 79.75 98 ILE A N 1
ATOM 763 C CA . ILE A 1 98 ? 12.270 -5.229 -4.702 1.00 79.75 98 ILE A CA 1
ATOM 764 C C . ILE A 1 98 ? 13.386 -6.125 -5.257 1.00 79.75 98 ILE A C 1
ATOM 766 O O . ILE A 1 98 ? 14.484 -5.637 -5.545 1.00 79.75 98 ILE A O 1
ATOM 770 N N . GLN A 1 99 ? 13.120 -7.415 -5.432 1.00 80.75 99 GLN A N 1
ATOM 771 C CA . GLN A 1 99 ? 14.093 -8.379 -5.943 1.00 80.75 99 GLN A CA 1
ATOM 772 C C . GLN A 1 99 ? 14.168 -8.404 -7.476 1.00 80.75 99 GLN A C 1
ATOM 774 O O . GLN A 1 99 ? 15.151 -8.911 -8.023 1.00 80.75 99 GLN A O 1
ATOM 779 N N . LEU A 1 100 ? 13.187 -7.822 -8.179 1.00 78.75 100 LEU A N 1
ATOM 780 C CA . LEU A 1 100 ? 13.241 -7.693 -9.633 1.00 78.75 100 LEU A CA 1
ATOM 781 C C . LEU A 1 100 ? 14.468 -6.878 -10.053 1.00 78.75 100 LEU A C 1
ATOM 783 O O . LEU A 1 100 ? 14.785 -5.817 -9.492 1.00 78.75 100 LEU A O 1
ATOM 787 N N . LYS A 1 101 ? 15.177 -7.406 -11.050 1.00 76.81 101 LYS A N 1
ATOM 788 C CA . LYS A 1 101 ? 16.268 -6.710 -11.726 1.00 76.81 101 LYS A CA 1
ATOM 789 C C . LYS A 1 101 ? 15.686 -6.003 -12.948 1.00 76.81 101 LYS A C 1
ATOM 791 O O . LYS A 1 101 ? 14.893 -6.629 -13.644 1.00 76.81 101 LYS A O 1
ATOM 796 N N . PRO A 1 102 ? 16.047 -4.734 -13.197 1.00 74.69 102 PRO A N 1
ATOM 797 C CA . PRO A 1 102 ? 15.635 -4.071 -14.422 1.00 74.69 102 PRO A CA 1
ATOM 798 C C . PRO A 1 102 ? 16.237 -4.806 -15.619 1.00 74.69 102 PRO A C 1
ATOM 800 O O . PRO A 1 102 ? 17.412 -5.187 -15.587 1.00 74.69 102 PRO A O 1
ATOM 803 N N . ASP A 1 103 ? 15.429 -4.992 -16.656 1.00 74.62 103 ASP A N 1
ATOM 804 C CA . ASP A 1 103 ? 15.900 -5.526 -17.925 1.00 74.62 103 ASP A CA 1
ATOM 805 C C . ASP A 1 103 ? 16.704 -4.435 -18.636 1.00 74.62 103 ASP A C 1
ATOM 807 O O . ASP A 1 103 ? 16.187 -3.358 -18.944 1.00 74.62 103 ASP A O 1
ATOM 811 N N . VAL A 1 104 ? 17.995 -4.708 -18.832 1.00 78.19 104 VAL A N 1
ATOM 812 C CA . VAL A 1 104 ? 18.941 -3.814 -19.504 1.00 78.19 104 VAL A CA 1
ATOM 813 C C . VAL A 1 104 ? 19.440 -4.509 -20.762 1.00 78.19 104 VAL A C 1
ATOM 815 O O . VAL A 1 104 ? 20.114 -5.538 -20.685 1.00 78.19 104 VAL A O 1
ATOM 818 N N . THR A 1 105 ? 19.130 -3.937 -21.918 1.00 77.50 105 THR A N 1
ATOM 819 C CA . THR A 1 105 ? 19.613 -4.392 -23.224 1.00 77.50 105 THR A CA 1
ATOM 820 C C . THR A 1 105 ? 20.731 -3.474 -23.693 1.00 77.50 105 THR A C 1
ATOM 822 O O . THR A 1 105 ? 20.604 -2.258 -23.618 1.00 77.50 105 THR A O 1
ATOM 825 N N . ILE A 1 106 ? 21.843 -4.038 -24.164 1.00 79.56 106 ILE A N 1
ATOM 826 C CA . ILE A 1 106 ? 22.978 -3.265 -24.684 1.00 79.56 106 ILE A CA 1
ATOM 827 C C . ILE A 1 106 ? 23.181 -3.656 -26.143 1.00 79.56 106 ILE A C 1
ATOM 829 O O . ILE A 1 106 ? 23.476 -4.817 -26.423 1.00 79.56 106 ILE A O 1
ATOM 833 N N . THR A 1 107 ? 23.070 -2.682 -27.038 1.00 79.25 107 THR A N 1
ATOM 834 C CA . THR A 1 107 ? 23.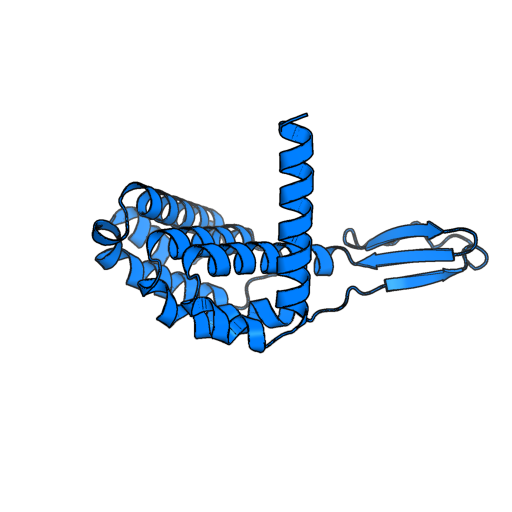234 -2.842 -28.488 1.00 79.25 107 THR A CA 1
ATOM 835 C C . THR A 1 107 ? 24.383 -1.959 -28.975 1.00 79.25 107 THR A C 1
ATOM 837 O O . THR A 1 107 ? 24.667 -0.921 -28.374 1.00 79.25 107 THR A O 1
ATOM 840 N N . SER A 1 108 ? 25.088 -2.379 -30.027 1.00 75.75 108 SER A N 1
ATOM 841 C CA . SER A 1 108 ? 26.115 -1.557 -30.679 1.00 75.75 108 SER A CA 1
ATOM 842 C C . SER A 1 108 ? 25.460 -0.449 -31.505 1.00 75.75 108 SER A C 1
ATOM 844 O O . SER A 1 108 ? 24.490 -0.711 -32.211 1.00 75.75 108 SER A O 1
ATOM 846 N N . ALA A 1 109 ? 25.996 0.769 -31.442 1.00 63.62 109 ALA A N 1
ATOM 847 C CA . ALA A 1 109 ? 25.556 1.895 -32.270 1.00 63.62 109 ALA A CA 1
ATOM 848 C C . ALA A 1 109 ? 25.966 1.743 -33.750 1.00 63.62 109 ALA A C 1
ATOM 850 O O . ALA A 1 109 ? 25.434 2.445 -34.600 1.00 63.62 109 ALA A O 1
ATOM 851 N N . ASP A 1 110 ? 26.895 0.830 -34.054 1.00 64.81 110 ASP A N 1
ATOM 852 C CA . ASP A 1 110 ? 27.355 0.549 -35.424 1.00 64.81 110 ASP A CA 1
ATOM 853 C C . ASP A 1 110 ? 26.550 -0.573 -36.112 1.00 64.81 110 ASP A C 1
ATOM 855 O O . ASP A 1 110 ? 26.653 -0.739 -37.323 1.00 64.81 110 ASP A O 1
ATOM 859 N N . ASP A 1 111 ? 25.745 -1.338 -35.360 1.00 60.16 111 ASP A N 1
ATOM 860 C CA . ASP A 1 111 ? 24.848 -2.378 -35.902 1.00 60.16 111 ASP A CA 1
ATOM 861 C C . ASP A 1 111 ? 23.444 -1.820 -36.224 1.00 60.16 111 ASP A C 1
ATOM 863 O O . ASP A 1 111 ? 22.536 -2.570 -36.580 1.00 60.16 111 ASP A O 1
ATOM 867 N N . SER A 1 112 ? 23.247 -0.505 -36.070 1.00 51.03 112 SER A N 1
ATOM 868 C CA . SER A 1 112 ? 21.964 0.174 -36.239 1.00 51.03 112 SER A CA 1
ATOM 869 C C . SER A 1 112 ? 21.848 0.845 -37.604 1.00 51.03 112 SER A C 1
ATOM 871 O O . SER A 1 112 ? 21.762 2.069 -37.703 1.00 51.03 112 SER A O 1
ATOM 873 N N . ASP A 1 113 ? 21.853 0.037 -38.660 1.00 48.88 113 ASP A N 1
ATOM 874 C CA . ASP A 1 113 ? 21.226 0.449 -39.913 1.00 48.88 113 ASP A CA 1
ATOM 875 C C . ASP A 1 113 ? 19.698 0.429 -39.667 1.00 48.88 113 ASP A C 1
ATOM 877 O O . ASP A 1 113 ? 19.089 -0.625 -39.512 1.00 48.88 113 ASP A O 1
ATOM 881 N N . ASP A 1 114 ? 19.109 1.619 -39.540 1.00 49.56 114 ASP A N 1
ATOM 882 C CA . ASP A 1 114 ? 17.674 1.954 -39.631 1.00 49.56 114 ASP A CA 1
ATOM 883 C C . ASP A 1 114 ? 16.639 1.474 -38.572 1.00 49.56 114 ASP A C 1
ATOM 885 O O . ASP A 1 114 ? 15.533 2.006 -38.599 1.00 49.56 114 ASP A O 1
ATOM 889 N N . ASP A 1 115 ? 16.944 0.621 -37.579 1.00 49.59 115 ASP A N 1
ATOM 890 C CA . ASP A 1 115 ? 15.876 0.016 -36.728 1.00 49.59 115 ASP A CA 1
ATOM 891 C C . ASP A 1 115 ? 15.800 0.435 -35.228 1.00 49.59 115 ASP A C 1
ATOM 893 O O . ASP A 1 115 ? 14.988 -0.111 -34.480 1.00 49.59 115 ASP A O 1
ATOM 897 N N . ILE A 1 116 ? 16.614 1.373 -34.714 1.00 50.28 116 ILE A N 1
ATOM 898 C CA . ILE A 1 116 ? 16.647 1.661 -33.249 1.00 50.28 116 ILE A CA 1
ATOM 899 C C . ILE A 1 116 ? 15.627 2.719 -32.776 1.00 50.28 116 ILE A C 1
ATOM 901 O O . ILE A 1 116 ? 15.362 2.816 -31.578 1.00 50.28 116 ILE A O 1
ATOM 905 N N . ASP A 1 117 ? 14.987 3.454 -33.685 1.00 47.16 117 ASP A N 1
ATOM 906 C CA . ASP A 1 117 ? 13.969 4.460 -33.322 1.00 47.16 117 ASP A CA 1
ATOM 907 C C . ASP A 1 117 ? 12.540 3.870 -33.193 1.00 47.16 117 ASP A C 1
ATOM 909 O O . ASP A 1 117 ? 11.597 4.598 -32.901 1.00 47.16 117 ASP A O 1
ATOM 913 N N . GLU A 1 118 ? 12.364 2.550 -33.369 1.00 50.00 118 GLU A N 1
ATOM 914 C CA . GLU A 1 118 ? 11.060 1.856 -33.312 1.00 50.00 118 GLU A CA 1
ATOM 915 C C . GLU A 1 118 ? 10.952 0.854 -32.144 1.00 50.00 118 GLU A C 1
ATOM 917 O O . GLU A 1 118 ? 10.443 -0.261 -32.280 1.00 50.00 118 GLU A O 1
ATOM 922 N N . SER A 1 119 ? 11.394 1.228 -30.940 1.00 53.44 119 SER A N 1
ATOM 923 C CA . SER A 1 119 ? 10.799 0.596 -29.755 1.00 53.44 119 SER A CA 1
ATOM 924 C C . SER A 1 119 ? 9.395 1.176 -29.563 1.00 53.44 119 SER A C 1
ATOM 926 O O . SER A 1 119 ? 9.225 2.148 -28.835 1.00 53.44 119 SER A O 1
ATOM 928 N N . ASP A 1 120 ? 8.381 0.554 -30.172 1.00 56.72 120 ASP A N 1
ATOM 929 C CA . ASP A 1 120 ? 6.953 0.846 -29.916 1.00 56.72 120 ASP A CA 1
ATOM 930 C C . ASP A 1 120 ? 6.551 0.625 -28.437 1.00 56.72 120 ASP A C 1
ATOM 932 O O . ASP A 1 120 ? 5.432 0.940 -28.022 1.00 56.72 120 ASP A O 1
ATOM 936 N N . ASP A 1 121 ? 7.445 0.056 -27.623 1.00 64.69 121 ASP A N 1
ATOM 937 C CA . ASP A 1 121 ? 7.256 -0.084 -26.187 1.00 64.69 121 ASP A CA 1
ATOM 938 C C . ASP A 1 121 ? 7.637 1.221 -25.465 1.00 64.69 121 ASP A C 1
ATOM 940 O O . ASP A 1 121 ? 8.809 1.466 -25.169 1.00 64.69 121 ASP A O 1
ATOM 944 N N . GLU A 1 122 ? 6.623 2.035 -25.135 1.00 65.94 122 GLU A N 1
ATOM 945 C CA . GLU A 1 122 ? 6.735 3.270 -24.332 1.00 65.94 122 GLU A CA 1
ATOM 946 C C . GLU A 1 122 ? 7.442 3.059 -22.975 1.00 65.94 122 GLU A C 1
ATOM 948 O O . GLU A 1 122 ? 7.840 4.027 -22.326 1.00 65.94 122 GLU A O 1
ATOM 953 N N . SER A 1 123 ? 7.600 1.808 -22.520 1.00 68.38 123 SER A N 1
ATOM 954 C CA . SER A 1 123 ? 8.278 1.471 -21.266 1.00 68.38 123 SER A CA 1
ATOM 955 C C . SER A 1 123 ? 9.791 1.270 -21.384 1.00 68.38 123 SER A C 1
ATOM 957 O O . SER A 1 123 ? 10.423 0.907 -20.389 1.00 68.38 123 SER A O 1
ATOM 959 N N . ILE A 1 124 ? 10.395 1.476 -22.559 1.00 77.81 124 ILE A N 1
ATOM 960 C CA . ILE A 1 124 ? 11.843 1.338 -22.762 1.00 77.81 124 ILE A CA 1
ATOM 961 C C . ILE A 1 124 ? 12.467 2.710 -23.021 1.00 77.81 124 ILE A C 1
ATOM 963 O O . ILE A 1 124 ? 12.220 3.343 -24.041 1.00 77.81 124 ILE A O 1
ATOM 967 N N . GLU A 1 125 ? 13.340 3.150 -22.114 1.00 77.38 125 GLU A N 1
ATOM 968 C CA . GLU A 1 125 ? 14.174 4.336 -22.317 1.00 77.38 125 GLU A CA 1
ATOM 969 C C . GLU A 1 125 ? 15.561 3.935 -22.828 1.00 77.38 125 GLU A C 1
ATOM 971 O O . GLU A 1 125 ? 16.236 3.087 -22.238 1.00 77.38 125 GLU A O 1
ATOM 976 N N . THR A 1 126 ? 16.017 4.563 -23.913 1.00 79.44 126 THR A N 1
ATOM 977 C CA . THR A 1 126 ? 17.340 4.317 -24.502 1.00 79.44 126 THR A CA 1
ATOM 978 C C . THR A 1 126 ? 18.344 5.404 -24.125 1.00 79.44 126 THR A C 1
ATOM 980 O O . THR A 1 126 ? 18.102 6.593 -24.329 1.00 79.44 126 THR A O 1
ATOM 983 N N . ILE A 1 127 ? 19.513 4.999 -23.631 1.00 79.44 127 ILE A N 1
ATOM 984 C CA . ILE A 1 127 ? 20.639 5.873 -23.293 1.00 79.44 127 ILE A CA 1
ATOM 985 C C . ILE A 1 127 ? 21.833 5.502 -24.172 1.00 79.44 127 ILE A C 1
ATOM 987 O O . ILE A 1 127 ? 22.324 4.375 -24.116 1.00 79.44 127 ILE A O 1
ATOM 991 N N . THR A 1 128 ? 22.358 6.457 -24.935 1.00 78.94 128 THR A N 1
ATOM 992 C CA . THR A 1 128 ? 23.569 6.250 -25.743 1.00 78.94 128 THR A CA 1
ATOM 993 C C . THR A 1 128 ? 24.818 6.604 -24.938 1.00 78.94 128 THR A C 1
ATOM 995 O O . THR A 1 128 ? 24.968 7.730 -24.460 1.00 78.94 128 THR A O 1
ATOM 998 N N . LEU A 1 129 ? 25.736 5.648 -24.795 1.00 78.38 129 LEU A N 1
ATOM 999 C CA . LEU A 1 129 ? 27.022 5.811 -24.122 1.00 78.38 129 LEU A CA 1
ATOM 1000 C C . LEU A 1 129 ? 28.158 5.390 -25.063 1.00 78.38 129 LEU A C 1
ATOM 1002 O O . LEU A 1 129 ? 28.547 4.224 -25.108 1.00 78.38 129 LEU A O 1
ATOM 1006 N N . GLY A 1 130 ? 28.713 6.359 -25.793 1.00 81.50 130 GLY A N 1
ATOM 1007 C CA . GLY A 1 130 ? 29.776 6.106 -26.768 1.00 81.50 130 GLY A CA 1
ATOM 1008 C C . GLY A 1 130 ? 29.255 5.343 -27.986 1.00 81.50 130 GLY A C 1
ATOM 1009 O O . GLY A 1 130 ? 28.351 5.822 -28.660 1.00 81.50 130 GLY A O 1
ATOM 1010 N N . ASP A 1 131 ? 29.829 4.168 -28.241 1.00 81.50 131 ASP A N 1
ATOM 1011 C CA . ASP A 1 131 ? 29.474 3.215 -29.304 1.00 81.50 131 ASP A CA 1
ATOM 1012 C C . ASP A 1 131 ? 28.359 2.236 -28.894 1.00 81.50 131 ASP A C 1
ATOM 1014 O O . ASP A 1 131 ? 28.070 1.279 -29.608 1.00 81.50 131 ASP A O 1
ATOM 1018 N N . LYS A 1 132 ? 27.740 2.436 -27.725 1.00 77.25 132 LYS A N 1
ATOM 1019 C CA . LYS A 1 132 ? 26.710 1.545 -27.183 1.00 77.25 132 LYS A CA 1
ATOM 1020 C C . LYS A 1 132 ? 25.410 2.281 -26.932 1.00 77.25 132 LYS A C 1
ATOM 1022 O O . LYS A 1 132 ? 25.405 3.397 -26.418 1.00 77.25 132 LYS A O 1
ATOM 1027 N N . ILE A 1 133 ? 24.311 1.598 -27.202 1.00 80.44 133 ILE A N 1
ATOM 1028 C CA . ILE A 1 133 ? 22.952 2.023 -26.889 1.00 80.44 133 ILE A CA 1
ATOM 1029 C C . ILE A 1 133 ? 22.424 1.086 -25.808 1.00 80.44 133 ILE A C 1
ATOM 1031 O O . ILE A 1 133 ? 22.449 -0.134 -25.956 1.00 80.44 133 ILE A O 1
ATOM 1035 N N . ILE A 1 134 ? 22.000 1.660 -24.688 1.00 81.31 134 ILE A N 1
ATOM 1036 C CA . ILE A 1 134 ? 21.498 0.944 -23.519 1.00 81.31 134 ILE A CA 1
ATOM 1037 C C . ILE A 1 134 ? 19.990 1.168 -23.450 1.00 81.31 134 ILE A C 1
ATOM 1039 O O . ILE A 1 134 ? 19.561 2.266 -23.119 1.00 81.31 134 ILE A O 1
ATOM 1043 N N . GLY A 1 135 ? 19.195 0.145 -23.745 1.00 79.56 135 GLY A N 1
ATOM 1044 C CA . GLY A 1 135 ? 17.754 0.139 -23.491 1.00 79.56 135 GLY A CA 1
ATOM 1045 C C . GLY A 1 135 ? 17.469 -0.303 -22.058 1.00 79.56 135 GLY A C 1
ATOM 1046 O O . GLY A 1 135 ? 18.013 -1.308 -21.596 1.00 79.56 135 GLY A O 1
ATOM 1047 N N . ILE A 1 136 ? 16.644 0.452 -21.339 1.00 78.31 136 ILE A N 1
ATOM 1048 C CA . ILE A 1 136 ? 16.254 0.169 -19.958 1.00 78.31 136 ILE A CA 1
ATOM 1049 C C . ILE A 1 136 ? 14.735 0.112 -19.887 1.00 78.31 136 ILE A C 1
ATOM 1051 O O . ILE A 1 136 ? 14.066 1.095 -20.193 1.00 78.31 136 ILE A O 1
ATOM 1055 N N . LYS A 1 137 ? 14.193 -1.012 -19.408 1.00 75.69 137 LYS A N 1
ATOM 1056 C CA . LYS A 1 137 ? 12.758 -1.123 -19.140 1.00 75.69 137 LYS A CA 1
ATOM 1057 C C . LYS A 1 137 ? 12.383 -0.382 -17.852 1.00 75.69 137 LYS A C 1
ATOM 1059 O O . LYS A 1 137 ? 12.641 -0.868 -16.746 1.00 75.69 137 LYS A O 1
ATOM 1064 N N . THR A 1 138 ? 11.776 0.793 -17.983 1.00 78.19 138 THR A N 1
ATOM 1065 C CA . THR A 1 138 ? 11.419 1.683 -16.870 1.00 78.19 138 THR A CA 1
ATOM 1066 C C . THR A 1 138 ? 10.226 1.185 -16.067 1.00 78.19 138 THR A C 1
ATOM 1068 O O . THR A 1 138 ? 10.190 1.412 -14.860 1.00 78.19 138 THR A O 1
ATOM 1071 N N . SER A 1 139 ? 9.324 0.393 -16.657 1.00 77.38 139 SER A N 1
ATOM 1072 C CA . SER A 1 139 ? 8.153 -0.135 -15.934 1.00 77.38 139 SER A CA 1
ATOM 1073 C C . SER A 1 139 ? 8.538 -0.925 -14.673 1.00 77.38 139 SER A C 1
ATOM 1075 O O . SER A 1 139 ? 7.921 -0.777 -13.620 1.00 77.38 139 SER A O 1
ATOM 1077 N N . VAL A 1 140 ? 9.609 -1.726 -14.747 1.00 75.00 140 VAL A N 1
ATOM 1078 C CA . VAL A 1 140 ? 10.129 -2.496 -13.601 1.00 75.00 140 VAL A CA 1
ATOM 1079 C C . VAL A 1 140 ? 10.719 -1.563 -12.540 1.00 75.00 140 VAL A C 1
ATOM 1081 O O . VAL A 1 140 ? 10.612 -1.824 -11.340 1.00 75.00 140 VAL A O 1
ATOM 1084 N N . LEU A 1 141 ? 11.344 -0.461 -12.965 1.00 76.44 141 LEU A N 1
ATOM 1085 C CA . LEU A 1 141 ? 11.886 0.547 -12.057 1.00 76.44 141 LEU A CA 1
ATOM 1086 C C . LEU A 1 141 ? 10.769 1.308 -11.332 1.00 76.44 141 LEU A C 1
ATOM 1088 O O . LEU A 1 141 ? 10.905 1.548 -10.131 1.00 76.44 141 LEU A O 1
ATOM 1092 N N . ASP A 1 142 ? 9.663 1.617 -12.006 1.00 78.31 142 ASP A N 1
ATOM 1093 C CA . ASP A 1 142 ? 8.510 2.312 -11.424 1.00 78.31 142 ASP A CA 1
ATOM 1094 C C . ASP A 1 142 ? 7.780 1.461 -10.378 1.00 78.31 142 ASP A C 1
ATOM 1096 O O . ASP A 1 142 ? 7.478 1.928 -9.270 1.00 78.31 142 ASP A O 1
ATOM 1100 N N . GLU A 1 143 ? 7.552 0.181 -10.682 1.00 79.12 143 GLU A N 1
ATOM 1101 C CA . GLU A 1 143 ? 6.984 -0.784 -9.735 1.00 79.12 143 GLU A CA 1
ATOM 1102 C C . GLU A 1 143 ? 7.880 -0.930 -8.500 1.00 79.12 143 GLU A C 1
ATOM 1104 O O . GLU A 1 143 ? 7.413 -0.871 -7.355 1.00 79.12 143 GLU A O 1
ATOM 1109 N N . LYS A 1 144 ? 9.195 -1.034 -8.718 1.00 79.06 144 LYS A N 1
ATOM 1110 C CA . LYS A 1 144 ? 10.188 -1.121 -7.648 1.00 79.06 144 LYS A CA 1
ATOM 1111 C C . LYS A 1 144 ? 10.226 0.146 -6.798 1.00 79.06 144 LYS A C 1
ATOM 1113 O O . LYS A 1 144 ? 10.228 0.050 -5.572 1.00 79.06 144 LYS A O 1
ATOM 1118 N N . ALA A 1 145 ? 10.217 1.329 -7.411 1.00 80.31 145 ALA A N 1
ATOM 1119 C CA . ALA A 1 145 ? 10.170 2.607 -6.703 1.00 80.31 145 ALA A CA 1
ATOM 1120 C C . ALA A 1 145 ? 8.899 2.728 -5.849 1.00 80.31 145 ALA A C 1
ATOM 1122 O O . ALA A 1 145 ? 8.954 3.147 -4.689 1.00 80.31 145 ALA A O 1
ATOM 1123 N N . THR A 1 146 ? 7.762 2.289 -6.386 1.00 82.31 146 THR A N 1
ATOM 1124 C CA . THR A 1 146 ? 6.487 2.264 -5.665 1.00 82.31 146 THR A CA 1
ATOM 1125 C C . THR A 1 146 ? 6.543 1.328 -4.457 1.00 82.31 146 THR A C 1
ATOM 1127 O O . THR A 1 146 ? 6.191 1.737 -3.346 1.00 82.31 146 THR A O 1
ATOM 1130 N N . ALA A 1 147 ? 7.065 0.109 -4.630 1.00 83.75 147 ALA A N 1
ATOM 1131 C CA . ALA A 1 147 ? 7.247 -0.837 -3.533 1.00 83.75 147 ALA A CA 1
ATOM 1132 C C . ALA A 1 147 ? 8.194 -0.289 -2.449 1.00 83.75 147 ALA A C 1
ATOM 1134 O O . ALA A 1 147 ? 7.886 -0.379 -1.258 1.00 83.75 147 ALA A O 1
ATOM 1135 N N . CYS A 1 148 ? 9.297 0.359 -2.843 1.00 82.88 148 CYS A N 1
ATOM 1136 C CA . CYS A 1 148 ? 10.219 1.035 -1.924 1.00 82.88 148 CYS A CA 1
ATOM 1137 C C . CYS A 1 148 ? 9.509 2.094 -1.076 1.00 82.88 148 CYS A C 1
ATOM 1139 O O . CYS A 1 148 ? 9.658 2.110 0.146 1.00 82.88 148 CYS A O 1
ATOM 1141 N N . ASN A 1 149 ? 8.718 2.965 -1.708 1.00 83.12 149 ASN A N 1
ATOM 1142 C CA . ASN A 1 149 ? 7.994 4.029 -1.013 1.00 83.12 149 ASN A CA 1
ATOM 1143 C C . ASN A 1 149 ? 7.019 3.468 0.032 1.00 83.12 149 ASN A C 1
ATOM 1145 O O . ASN A 1 149 ? 6.937 3.990 1.148 1.00 83.12 149 ASN A O 1
ATOM 1149 N N . MET A 1 150 ? 6.323 2.376 -0.294 1.00 87.06 150 MET A N 1
ATOM 1150 C CA . MET A 1 150 ? 5.417 1.704 0.642 1.00 87.06 150 MET A CA 1
ATOM 1151 C C . MET A 1 150 ? 6.168 1.072 1.814 1.00 87.06 150 MET A C 1
ATOM 1153 O O . MET A 1 150 ? 5.785 1.280 2.964 1.00 87.06 150 MET A O 1
ATOM 1157 N N . LEU A 1 151 ? 7.268 0.363 1.545 1.00 87.06 151 LEU A N 1
ATOM 1158 C CA . LEU A 1 151 ? 8.102 -0.241 2.588 1.00 87.06 151 LEU A CA 1
ATOM 1159 C C . LEU A 1 151 ? 8.686 0.815 3.534 1.00 87.06 151 LEU A C 1
ATOM 1161 O O . LEU A 1 151 ? 8.691 0.603 4.744 1.00 87.06 151 LEU A O 1
ATOM 1165 N N . CYS A 1 152 ? 9.111 1.971 3.015 1.00 83.88 152 CYS A N 1
ATOM 1166 C CA . CYS A 1 152 ? 9.537 3.100 3.843 1.00 83.88 152 CYS A CA 1
ATOM 1167 C C . CYS A 1 152 ? 8.422 3.585 4.767 1.00 83.88 152 CYS A C 1
ATOM 1169 O O . CYS A 1 152 ? 8.661 3.780 5.957 1.00 83.88 152 CYS A O 1
ATOM 1171 N N . CYS A 1 153 ? 7.204 3.744 4.241 1.00 86.12 153 CYS A N 1
ATOM 1172 C CA . CYS A 1 153 ? 6.065 4.153 5.057 1.00 86.12 153 CYS A CA 1
ATOM 1173 C C . CYS A 1 153 ? 5.764 3.125 6.153 1.00 86.12 153 CYS A C 1
ATOM 1175 O O . CYS A 1 153 ? 5.541 3.500 7.299 1.00 86.12 153 CYS A O 1
ATOM 1177 N N . TYR A 1 154 ? 5.797 1.831 5.836 1.00 89.31 154 TYR A N 1
ATOM 1178 C CA . TYR A 1 154 ? 5.556 0.782 6.828 1.00 89.31 154 TYR A CA 1
ATOM 1179 C C . TYR A 1 154 ? 6.649 0.733 7.894 1.00 89.31 154 TYR A C 1
ATOM 1181 O O . TYR A 1 154 ? 6.340 0.578 9.073 1.00 89.31 154 TYR A O 1
ATOM 1189 N N . ALA A 1 155 ? 7.912 0.905 7.504 1.00 86.44 155 ALA A N 1
ATOM 1190 C CA . ALA A 1 155 ? 9.028 0.960 8.439 1.00 86.44 155 ALA A CA 1
ATOM 1191 C C . ALA A 1 155 ? 8.919 2.155 9.401 1.00 86.44 155 ALA A C 1
ATOM 1193 O O . ALA A 1 155 ? 9.195 2.003 10.592 1.00 86.44 155 ALA A O 1
ATOM 1194 N N . ASP A 1 156 ? 8.498 3.321 8.905 1.00 85.25 156 ASP A N 1
ATOM 1195 C CA . ASP A 1 156 ? 8.342 4.539 9.709 1.00 85.25 156 ASP A CA 1
ATOM 1196 C C . ASP A 1 156 ? 7.197 4.420 10.733 1.00 85.25 156 ASP A C 1
ATOM 1198 O O . ASP A 1 156 ? 7.365 4.736 11.914 1.00 85.25 156 ASP A O 1
ATOM 1202 N N . GLU A 1 157 ? 6.055 3.869 10.312 1.00 88.44 157 GLU A N 1
ATOM 1203 C CA . GLU A 1 157 ? 4.864 3.746 11.162 1.00 88.44 157 GLU A CA 1
ATOM 1204 C C . GLU A 1 157 ? 4.935 2.561 12.138 1.00 88.44 157 GLU A C 1
ATOM 1206 O O . GLU A 1 157 ? 4.578 2.683 13.314 1.00 88.44 157 GLU A O 1
ATOM 1211 N N . LEU A 1 158 ? 5.413 1.395 11.683 1.00 88.44 158 LEU A N 1
ATOM 1212 C CA . LEU A 1 158 ? 5.447 0.163 12.487 1.00 88.44 158 LEU A CA 1
ATOM 1213 C C . LEU A 1 158 ? 6.724 0.032 13.332 1.00 88.44 158 LEU A C 1
ATOM 1215 O O . LEU A 1 158 ? 6.745 -0.741 14.299 1.00 88.44 158 LEU A O 1
ATOM 1219 N N . LYS A 1 159 ? 7.769 0.805 13.009 1.00 86.81 159 LYS A N 1
ATOM 1220 C CA . LYS A 1 159 ? 9.033 0.908 13.754 1.00 86.81 159 LYS A CA 1
ATOM 1221 C C . LYS A 1 159 ? 9.649 -0.466 14.036 1.00 86.81 159 LYS A C 1
ATOM 1223 O O . LYS A 1 159 ? 9.850 -1.256 13.121 1.00 86.81 159 LYS A O 1
ATOM 1228 N N . GLU A 1 160 ? 9.933 -0.773 15.301 1.00 85.75 160 GLU A N 1
ATOM 1229 C CA . GLU A 1 160 ? 10.572 -2.023 15.735 1.00 85.75 160 GLU A CA 1
ATOM 1230 C C . GLU A 1 160 ? 9.812 -3.276 15.283 1.00 85.75 160 GLU A C 1
ATOM 1232 O O . GLU A 1 160 ? 10.412 -4.323 15.052 1.00 85.75 160 GLU A O 1
ATOM 1237 N N . VAL A 1 161 ? 8.492 -3.176 15.100 1.00 85.94 161 VAL A N 1
ATOM 1238 C CA . VAL A 1 161 ? 7.677 -4.318 14.672 1.00 85.94 161 VAL A CA 1
ATOM 1239 C C . VAL A 1 161 ? 7.874 -4.645 13.187 1.00 85.94 161 VAL A C 1
ATOM 1241 O O . VAL A 1 161 ? 7.539 -5.741 12.745 1.00 85.94 161 VAL A O 1
ATOM 1244 N N . PHE A 1 162 ? 8.464 -3.730 12.413 1.00 86.62 162 PHE A N 1
ATOM 1245 C CA . PHE A 1 162 ? 8.833 -3.970 11.021 1.00 86.62 162 PHE A CA 1
ATOM 1246 C C . PHE A 1 162 ? 10.137 -4.775 10.873 1.00 86.62 162 PHE A C 1
ATOM 1248 O O . PHE A 1 162 ? 10.388 -5.335 9.809 1.00 86.62 162 PHE A O 1
ATOM 1255 N N . PHE A 1 163 ? 10.964 -4.887 11.921 1.00 83.75 163 PHE A N 1
ATOM 1256 C CA . PHE A 1 163 ? 12.288 -5.523 11.843 1.00 83.75 163 PHE A CA 1
ATOM 1257 C C . PHE A 1 163 ? 12.312 -6.942 11.251 1.00 83.75 163 PHE A C 1
ATOM 1259 O O . PHE A 1 163 ? 13.182 -7.181 10.414 1.00 83.75 163 PHE A O 1
ATOM 1266 N N . PRO A 1 164 ? 11.361 -7.852 11.553 1.00 85.31 164 PRO A N 1
ATOM 1267 C CA . PRO A 1 164 ? 11.355 -9.195 10.964 1.00 85.31 164 PRO A CA 1
ATOM 1268 C C . PRO A 1 164 ? 11.279 -9.217 9.430 1.00 85.31 164 PRO A C 1
ATOM 1270 O O . PRO A 1 164 ? 11.576 -10.237 8.813 1.00 85.31 164 PRO A O 1
ATOM 1273 N N . TRP A 1 165 ? 10.851 -8.116 8.808 1.00 82.44 165 TRP A N 1
ATOM 1274 C CA . TRP A 1 165 ? 10.772 -7.973 7.357 1.00 82.44 165 TRP A CA 1
ATOM 1275 C C . TRP A 1 165 ? 12.067 -7.446 6.737 1.00 82.44 165 TRP A C 1
ATOM 1277 O O . TRP A 1 165 ? 12.351 -7.761 5.587 1.00 82.44 165 TRP A O 1
ATOM 1287 N N . ILE A 1 166 ? 12.876 -6.693 7.490 1.00 77.75 166 ILE A N 1
ATOM 1288 C CA . ILE A 1 166 ? 14.173 -6.176 7.021 1.00 77.75 166 ILE A CA 1
ATOM 1289 C C . ILE A 1 166 ? 15.158 -7.331 6.809 1.00 77.75 166 ILE A C 1
ATOM 1291 O O . ILE A 1 166 ? 15.876 -7.355 5.811 1.00 77.75 166 ILE A O 1
ATOM 1295 N N . ASP A 1 167 ? 15.146 -8.317 7.706 1.00 74.75 167 ASP A N 1
ATOM 1296 C CA . ASP A 1 167 ? 16.055 -9.468 7.646 1.00 74.75 167 ASP A CA 1
ATOM 1297 C C . ASP A 1 167 ? 15.755 -10.418 6.474 1.00 74.75 167 ASP A C 1
ATOM 1299 O O . ASP A 1 167 ? 16.601 -11.228 6.099 1.00 74.75 167 ASP A O 1
ATOM 1303 N N . GLN A 1 168 ? 14.570 -10.321 5.862 1.00 73.31 168 GLN A N 1
ATOM 1304 C CA . GLN A 1 168 ? 14.177 -11.192 4.752 1.00 73.31 168 GLN A CA 1
ATOM 1305 C C . GLN A 1 168 ? 14.843 -10.814 3.430 1.00 73.31 168 GLN A C 1
ATOM 1307 O O . GLN A 1 168 ? 14.873 -11.632 2.510 1.00 73.31 168 GLN A O 1
ATOM 1312 N N . THR A 1 169 ? 15.340 -9.584 3.277 1.00 66.19 169 THR A N 1
ATOM 1313 C CA . THR A 1 169 ? 15.906 -9.128 2.002 1.00 66.19 169 THR A CA 1
ATOM 1314 C C . THR A 1 169 ? 16.939 -8.015 2.240 1.00 66.19 169 THR A C 1
ATOM 1316 O O . THR A 1 169 ? 16.562 -6.898 2.609 1.00 66.19 169 THR A O 1
ATOM 1319 N N . PRO A 1 170 ? 18.244 -8.266 2.008 1.00 70.69 170 PRO A N 1
ATOM 1320 C CA . PRO A 1 170 ? 19.291 -7.258 2.186 1.00 70.69 170 PRO A CA 1
ATOM 1321 C C . PRO A 1 170 ? 19.121 -6.051 1.251 1.00 70.69 170 PRO A C 1
ATOM 1323 O O . PRO A 1 170 ? 19.568 -4.953 1.599 1.00 70.69 170 PRO A O 1
ATOM 1326 N N . GLU A 1 171 ? 18.422 -6.201 0.117 1.00 72.31 171 GLU A N 1
ATOM 1327 C CA . GLU A 1 171 ? 18.025 -5.067 -0.719 1.00 72.31 171 GLU A CA 1
ATOM 1328 C C . GLU A 1 171 ? 17.151 -4.056 0.042 1.00 72.31 171 GLU A C 1
ATOM 1330 O O . GLU A 1 171 ? 17.360 -2.860 -0.135 1.00 72.31 171 GLU A O 1
ATOM 1335 N N . ILE A 1 172 ? 16.257 -4.474 0.954 1.00 71.44 172 ILE A N 1
ATOM 1336 C CA . ILE A 1 172 ? 15.453 -3.530 1.761 1.00 71.44 172 ILE A CA 1
ATOM 1337 C C . ILE A 1 172 ? 16.366 -2.647 2.608 1.00 71.44 172 ILE A C 1
ATOM 1339 O O . ILE A 1 172 ? 16.178 -1.434 2.676 1.00 71.44 172 ILE A O 1
ATOM 1343 N N . LEU A 1 173 ? 17.380 -3.236 3.244 1.00 68.50 173 LEU A N 1
ATOM 1344 C CA . LEU A 1 173 ? 18.321 -2.483 4.068 1.00 68.50 173 LEU A CA 1
ATOM 1345 C C . LEU A 1 173 ? 19.130 -1.485 3.229 1.00 68.50 173 LEU A C 1
ATOM 1347 O O . LEU A 1 173 ? 19.366 -0.359 3.673 1.00 68.50 173 LEU A O 1
ATOM 1351 N N . HIS A 1 174 ? 19.558 -1.887 2.031 1.00 72.94 174 HIS A N 1
ATOM 1352 C CA . HIS A 1 174 ? 20.256 -0.996 1.109 1.00 72.94 174 HIS A CA 1
ATOM 1353 C C . HIS A 1 174 ? 19.359 0.170 0.668 1.00 72.94 174 HIS A C 1
ATOM 1355 O O . HIS A 1 174 ? 19.780 1.323 0.732 1.00 72.94 174 HIS A O 1
ATOM 1361 N N . LEU A 1 175 ? 18.100 -0.111 0.330 1.00 68.62 175 LEU A N 1
ATOM 1362 C CA . LEU A 1 175 ? 17.107 0.885 -0.080 1.00 68.62 175 LEU A CA 1
ATOM 1363 C C . LEU A 1 175 ? 16.774 1.876 1.041 1.00 68.62 175 LEU A C 1
ATOM 1365 O O . LEU A 1 175 ? 16.820 3.088 0.831 1.00 68.62 175 LEU A O 1
ATOM 1369 N N . LEU A 1 176 ? 16.514 1.387 2.257 1.00 67.25 176 LEU A N 1
ATOM 1370 C CA . LEU A 1 176 ? 16.252 2.240 3.421 1.00 67.25 176 LEU A CA 1
ATOM 1371 C C . LEU A 1 176 ? 17.450 3.146 3.751 1.00 67.25 176 LEU A C 1
ATOM 1373 O O . LEU A 1 176 ? 17.257 4.271 4.218 1.00 67.25 176 LEU A O 1
ATOM 1377 N N . LYS A 1 177 ? 18.687 2.685 3.506 1.00 69.19 177 LYS A N 1
ATOM 1378 C CA . LYS A 1 177 ? 19.896 3.514 3.644 1.00 69.19 177 LYS A CA 1
ATOM 1379 C C . LYS A 1 177 ? 19.974 4.593 2.567 1.00 69.19 177 LYS A C 1
ATOM 1381 O O . LYS A 1 177 ? 20.110 5.757 2.927 1.00 69.19 177 LYS A O 1
ATOM 1386 N N . GLN A 1 178 ? 19.808 4.232 1.293 1.00 66.56 178 GLN A N 1
ATOM 1387 C CA . GLN A 1 178 ? 19.829 5.187 0.178 1.00 66.56 178 GLN A CA 1
ATOM 1388 C C . GLN A 1 178 ? 18.775 6.292 0.344 1.00 66.56 178 GLN A C 1
ATOM 1390 O O . GLN A 1 178 ? 19.054 7.465 0.112 1.00 66.56 178 GLN A O 1
ATOM 1395 N N . ILE A 1 179 ? 17.566 5.939 0.789 1.00 62.31 179 ILE A N 1
ATOM 1396 C CA . ILE A 1 179 ? 16.483 6.909 1.001 1.00 62.31 179 ILE A CA 1
ATOM 1397 C C . ILE A 1 179 ? 16.795 7.834 2.184 1.00 62.31 179 ILE A C 1
ATOM 1399 O O . ILE A 1 179 ? 16.595 9.043 2.082 1.00 62.31 179 ILE A O 1
ATOM 1403 N N . LYS A 1 180 ? 17.348 7.307 3.286 1.00 62.53 180 LYS A N 1
ATOM 1404 C CA . LYS A 1 180 ? 17.806 8.141 4.412 1.00 62.53 180 LYS A CA 1
ATOM 1405 C C . LYS A 1 180 ? 18.944 9.085 4.031 1.00 62.53 180 LYS A C 1
ATOM 1407 O O . LYS A 1 180 ? 19.012 10.181 4.579 1.00 62.53 180 LYS A O 1
ATOM 1412 N N . GLU A 1 181 ? 19.841 8.668 3.145 1.00 67.62 181 GLU A N 1
ATOM 1413 C CA . GLU A 1 181 ? 20.915 9.523 2.629 1.00 67.62 181 GLU A CA 1
ATOM 1414 C C .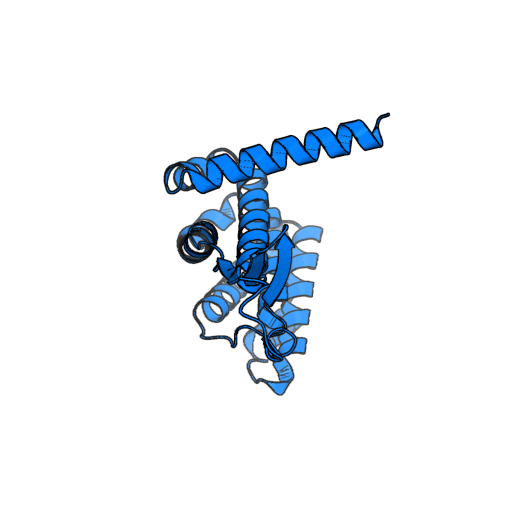 GLU A 1 181 ? 20.346 10.646 1.754 1.00 67.62 181 GLU A C 1
ATOM 1416 O O . GLU A 1 181 ? 20.605 11.812 2.043 1.00 67.62 181 GLU A O 1
ATOM 1421 N N . LYS A 1 182 ? 19.455 10.328 0.805 1.00 59.19 182 LYS A N 1
ATOM 1422 C CA . LYS A 1 182 ? 18.779 11.339 -0.027 1.00 59.19 182 LYS A CA 1
ATOM 1423 C C . LYS A 1 182 ? 17.947 12.340 0.781 1.00 59.19 182 LYS A C 1
ATOM 1425 O O . LYS A 1 182 ? 17.962 13.526 0.475 1.00 59.19 182 LYS A O 1
ATOM 1430 N N . LEU A 1 183 ? 17.237 11.900 1.824 1.00 53.69 183 LEU A N 1
ATOM 1431 C CA . LEU A 1 183 ? 16.482 12.813 2.695 1.00 53.69 183 LEU A CA 1
ATOM 1432 C C . LEU A 1 183 ? 17.402 13.800 3.429 1.00 53.69 183 LEU A C 1
ATOM 1434 O O . LEU A 1 183 ? 17.071 14.976 3.524 1.00 53.69 183 LEU A O 1
ATOM 1438 N N . LYS A 1 184 ? 18.584 13.355 3.878 1.00 64.94 184 LYS A N 1
ATOM 1439 C CA . LYS A 1 184 ? 19.582 14.250 4.487 1.00 64.94 184 LYS A CA 1
ATOM 1440 C C . LYS A 1 184 ? 20.141 15.268 3.495 1.00 64.94 184 LYS A C 1
ATOM 1442 O O . LYS A 1 184 ? 20.372 16.407 3.886 1.00 64.94 184 LYS A O 1
ATOM 1447 N N . GLU A 1 185 ? 20.364 14.868 2.245 1.00 58.00 185 GLU A N 1
ATOM 1448 C CA . GLU A 1 185 ? 20.817 15.777 1.184 1.00 58.00 185 GLU A CA 1
ATOM 1449 C C . GLU A 1 185 ? 19.760 16.850 0.887 1.00 58.00 185 GLU A C 1
ATOM 1451 O O . GLU A 1 185 ? 20.082 18.035 0.834 1.00 58.00 185 GLU A O 1
ATOM 1456 N N . VAL A 1 186 ? 18.485 16.458 0.786 1.00 39.47 186 VAL A N 1
ATOM 1457 C CA . VAL A 1 186 ? 17.365 17.392 0.586 1.00 39.47 186 VAL A CA 1
ATOM 1458 C C . VAL A 1 186 ? 17.201 18.335 1.783 1.00 39.47 186 VAL A C 1
ATOM 1460 O O . VAL A 1 186 ? 17.064 19.541 1.588 1.00 39.47 186 VAL A O 1
ATOM 1463 N N . ASP A 1 187 ? 17.294 17.832 3.017 1.00 41.91 187 ASP A N 1
ATOM 1464 C CA . ASP A 1 187 ? 17.249 18.671 4.221 1.00 41.91 187 ASP A CA 1
ATOM 1465 C C . ASP A 1 187 ? 18.430 19.656 4.285 1.00 41.91 187 ASP A C 1
ATOM 1467 O O . ASP A 1 187 ? 18.265 20.788 4.741 1.00 41.91 187 ASP A O 1
ATOM 1471 N N . GLN A 1 188 ? 19.620 19.273 3.811 1.00 51.34 188 GLN A N 1
ATOM 1472 C CA . GLN A 1 188 ? 20.772 20.180 3.715 1.00 51.34 188 GLN A CA 1
ATOM 1473 C C . GLN A 1 188 ? 20.595 21.250 2.636 1.00 51.34 188 GLN A C 1
ATOM 1475 O O . GLN A 1 188 ? 21.018 22.386 2.846 1.00 51.34 188 GLN A O 1
ATOM 1480 N N . MET A 1 189 ? 19.959 20.911 1.513 1.00 35.41 189 MET A N 1
ATOM 1481 C CA . MET A 1 189 ? 19.638 21.856 0.440 1.00 35.41 189 MET A CA 1
ATOM 1482 C C . MET A 1 189 ? 18.540 22.849 0.829 1.00 35.41 189 MET A C 1
ATOM 1484 O O . MET A 1 189 ? 18.579 23.989 0.385 1.00 35.41 189 MET A O 1
ATOM 1488 N N . ILE A 1 190 ? 17.562 22.437 1.641 1.00 40.72 190 ILE A N 1
ATOM 1489 C CA . ILE A 1 190 ? 16.487 23.322 2.123 1.00 40.72 190 ILE A CA 1
ATOM 1490 C C . ILE A 1 190 ? 16.994 24.277 3.218 1.00 40.72 190 ILE A C 1
ATOM 1492 O O . ILE A 1 190 ? 16.470 25.379 3.358 1.00 40.72 190 ILE A O 1
ATOM 1496 N N . ASN A 1 191 ? 18.001 23.864 3.996 1.00 53.84 191 ASN A N 1
ATOM 1497 C CA . ASN A 1 191 ? 18.535 24.627 5.130 1.00 53.84 191 ASN A CA 1
ATOM 1498 C C . ASN A 1 191 ? 19.870 25.354 4.842 1.00 53.84 191 ASN A C 1
ATOM 1500 O O . ASN A 1 191 ? 20.495 25.843 5.787 1.00 53.84 191 ASN A O 1
ATOM 1504 N N . SER A 1 192 ? 20.307 25.420 3.578 1.00 50.03 192 SER A N 1
ATOM 1505 C CA . SER A 1 192 ? 21.455 26.223 3.109 1.00 50.03 192 SER A CA 1
ATOM 1506 C C . SER A 1 192 ? 20.983 27.405 2.272 1.00 50.03 192 SER A C 1
ATOM 1508 O O . SER A 1 192 ? 21.634 28.469 2.363 1.00 50.03 192 SER A O 1
#

pLDDT: mean 78.83, std 13.09, range [35.41, 94.38]

Radius of gyration: 20.34 Å; Cα contacts (8 Å, |Δi|>4): 167; chains: 1; bounding box: 52×38×57 Å

Solvent-accessible surface area (backbone atoms only — not comparable to full-atom values): 10871 Å² total; per-residue (Å²): 115,69,67,48,48,50,40,51,73,65,37,78,50,81,94,31,39,65,60,21,29,51,29,45,41,50,52,27,52,49,28,56,74,64,29,39,89,72,29,52,86,55,44,58,63,54,49,54,50,52,54,53,54,71,73,42,93,66,62,96,81,45,71,47,55,63,39,48,58,53,29,53,50,38,43,36,65,31,40,33,76,78,38,55,86,55,44,78,69,55,44,60,63,39,54,49,40,63,68,56,74,65,57,72,48,80,43,56,59,86,77,54,81,90,64,79,90,67,66,85,51,89,47,53,50,75,48,77,60,90,65,32,35,35,37,34,38,46,59,57,50,52,51,24,52,51,37,50,55,48,52,51,53,47,41,69,56,42,40,80,76,35,49,81,61,44,80,75,36,70,65,53,54,52,50,57,48,54,52,55,52,51,51,52,53,52,54,50,64,75,74,106

Foldseek 3Di:
DPPLLCLLPPQPDPVCLVVNLVSLLVLLVVLLVVACVVCVVVLVSSLVSLLVVLPDPDDPPRPSVVSSLVSLLSSCLRNQPVCVVVCVSVLPVLVVLLPDDWDKDKDFQVVDPDDPVPPVPPQWDWDDDPRIIITTRCVSVVSNVSSLVSLLSNCVRNPPVCVVSCVVDVSNVVSNVVVVVVVVVVVVVVVD

Mean predicted aligned error: 9.55 Å